Protein AF-A0A7X8CM92-F1 (afdb_monomer)

Secondary structure (DSSP, 8-state):
-HHHHHHHHHHHHHHHTT-S-S-----TT-HHHHHHHHHTSPTT-EEE--SSTHHHHHHHT--HHHHHHHHTT-TTSTTTTSSGGG---BGGGTB----SSTTTHHHHHHHHHHHHHHHT----EEEEEEGGGGGSHHHHHHHHHHHHTT-SEEEEEEE-SEETT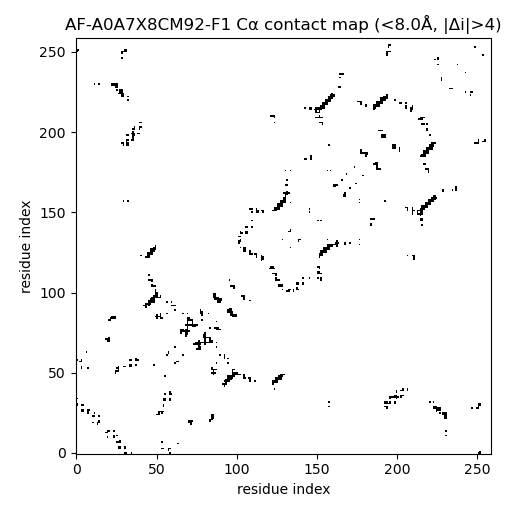EEHHHH-S-S-GGGGGGGGTS-EEEEETT-HHHHHHHHHHHHHHHHTTS--EEEEEE----S-SSTT---TTS-HHHHHHHHTT-HHHHHHHH-

Solvent-accessible surface area (backbone atoms only — not comparable to full-atom values): 12833 Å² total; per-residue (Å²): 75,70,73,43,49,54,52,42,55,49,52,52,52,38,40,76,69,67,65,39,68,88,67,51,37,63,42,46,56,37,36,22,38,33,31,14,41,39,70,51,53,60,92,67,26,36,36,20,25,32,36,49,22,59,36,46,41,49,42,63,62,55,57,66,69,33,51,50,28,10,33,58,46,30,66,75,10,68,56,45,18,73,39,30,56,25,32,52,41,40,67,90,60,17,32,73,23,21,25,76,50,82,45,58,26,42,50,54,28,49,50,51,11,47,50,23,62,76,66,66,68,77,40,38,22,35,26,44,40,43,56,52,27,64,75,36,70,56,40,58,56,35,50,38,52,31,35,78,67,28,22,16,30,32,40,36,30,48,31,45,54,50,40,74,71,46,44,43,78,80,79,38,96,62,92,52,77,25,66,58,21,61,84,38,76,34,55,46,40,80,28,50,12,39,36,36,66,47,22,23,57,54,37,33,54,40,49,52,37,8,57,74,57,74,10,34,27,31,38,26,25,49,35,40,61,70,56,44,67,35,81,83,52,85,54,88,75,60,59,70,66,59,50,54,58,55,55,76,46,34,34,63,64,54,50,60,74,71,107

pLDDT: mean 97.1, std 2.04, range [90.25, 98.94]

Sequence (259 aa):
MKKIRIFEEEAVKLFAAHELPGWLHSYIGEEAVATGVCLALNPGDYISSTHRGHGHCIAKGVSLRKMMAELYGKETGYCKGRGGSMHIADFSMGMLGANGIVGGGIPIATGAALGSQMNKDNKVTVCFFGDGASNQGAFHESLNLASVWKLPIVYVCENNLFAETTPQTDHQAIHNIADRAVAYGMPGVIADGMDVISVYNVARKAIDRARSGEGPTLLEAKTYRYRGHWEGDPQPYRSKADIEEWKKKDPIINFERFL

Nearest PDB structures (foldseek):
  1umc-assembly1_C  TM=9.697E-01  e=6.088E-25  Thermus thermophilus
  1x7z-assembly1_A-2  TM=9.578E-01  e=1.782E-20  Homo sapiens
  2bff-assembly1_A-2  TM=9.528E-01  e=3.207E-20  Homo sapiens
  1u5b-assembly1_A-2  TM=9.533E-01  e=5.772E-20  Homo sapiens
  1wci-assembly1_A-2  TM=8.886E-01  e=3.826E-20  Homo sapiens

Foldseek 3Di:
DVVLVVLLVVLLVCVVVVQFDDWFFHPAFQLLQLQLLLVLFDFQAAEEAEQNCSSVCVSLPHDSVLLVCLRNLDCSHQVHVPQHSQWHADVNSNHHTGDHDQLPRLVVQLVVLVVCVVVVVLHAYEYEHELVSCPDPSVVVSLLVQLVQLGRYEYEYAYQQDDQLRGSVRVDPDPDSLVCNVVNVAGREEFQSLASVRSNVVSNVQNVCSSVSVTYYYYYHHIHDLAHRINPDPRPRDDPVVSVVSVVSHSVVVVVVVD

Radius of gyration: 17.16 Å; Cα contacts (8 Å, |Δi|>4): 574; chains: 1; bounding box: 42×42×48 Å

Mean predicted aligned error: 2.58 Å

Structure (mmCIF, N/CA/C/O backbone):
data_AF-A0A7X8CM92-F1
#
_entry.id   AF-A0A7X8CM92-F1
#
loop_
_atom_site.group_PDB
_atom_site.id
_atom_site.type_symbol
_atom_site.label_atom_id
_atom_site.label_alt_id
_atom_site.label_comp_id
_atom_site.label_asym_id
_atom_site.label_entity_id
_atom_site.label_seq_id
_atom_site.pdbx_PDB_ins_code
_atom_site.Cartn_x
_atom_site.Cartn_y
_atom_site.Cartn_z
_atom_site.occupancy
_atom_site.B_iso_or_equiv
_atom_site.auth_seq_id
_atom_site.auth_comp_id
_atom_site.auth_asym_id
_atom_site.auth_atom_id
_atom_site.pdbx_PDB_model_num
ATOM 1 N N . MET A 1 1 ? -2.880 -12.294 -5.255 1.00 97.81 1 MET A N 1
ATOM 2 C CA . MET A 1 1 ? -1.536 -12.371 -5.872 1.00 97.81 1 MET A CA 1
ATOM 3 C C . MET A 1 1 ? -1.544 -12.717 -7.366 1.00 97.81 1 MET A C 1
ATOM 5 O O . MET A 1 1 ? -1.404 -11.785 -8.137 1.00 97.81 1 MET A O 1
ATOM 9 N N . LYS A 1 2 ? -1.785 -13.956 -7.840 1.00 97.88 2 LYS A N 1
ATOM 10 C CA . LYS A 1 2 ? -1.708 -14.283 -9.296 1.00 97.88 2 LYS A CA 1
ATOM 11 C C . LYS A 1 2 ? -2.503 -13.364 -10.233 1.00 97.88 2 LYS A C 1
ATOM 13 O O . LYS A 1 2 ? -1.988 -12.949 -11.260 1.00 97.88 2 LYS A O 1
ATOM 18 N N . LYS A 1 3 ? -3.746 -13.019 -9.869 1.00 98.19 3 LYS A N 1
ATOM 19 C CA . LYS A 1 3 ? -4.566 -12.068 -10.644 1.00 98.19 3 LYS A CA 1
ATOM 20 C C . LYS A 1 3 ? -3.881 -10.705 -10.814 1.00 98.19 3 LYS A C 1
ATOM 22 O O . LYS A 1 3 ? -4.027 -10.104 -11.866 1.00 98.19 3 LYS A O 1
ATOM 27 N N . ILE A 1 4 ? -3.147 -10.251 -9.793 1.00 98.62 4 ILE A N 1
ATOM 28 C CA . ILE A 1 4 ? -2.367 -9.008 -9.829 1.00 98.62 4 ILE A CA 1
ATOM 29 C C . ILE A 1 4 ? -1.217 -9.168 -10.820 1.00 98.62 4 ILE A C 1
ATOM 31 O O . ILE A 1 4 ? -1.167 -8.424 -11.789 1.00 98.62 4 ILE A O 1
ATOM 35 N N . ARG A 1 5 ? -0.371 -10.193 -10.642 1.00 98.56 5 ARG A N 1
ATOM 36 C CA . ARG A 1 5 ? 0.773 -10.475 -11.527 1.00 98.56 5 ARG A CA 1
ATOM 37 C C . ARG A 1 5 ? 0.368 -10.553 -12.999 1.00 98.56 5 ARG A C 1
ATOM 39 O O . ARG A 1 5 ? 0.956 -9.868 -13.818 1.00 98.56 5 ARG A O 1
ATOM 46 N N . ILE A 1 6 ? -0.669 -11.330 -13.317 1.00 98.44 6 ILE A N 1
ATOM 47 C CA . ILE A 1 6 ? -1.141 -11.507 -14.698 1.00 98.44 6 ILE A CA 1
ATOM 48 C C . ILE A 1 6 ? -1.667 -10.189 -15.279 1.00 98.44 6 ILE A C 1
ATOM 50 O O . ILE A 1 6 ? -1.382 -9.874 -16.430 1.00 98.44 6 ILE A O 1
ATOM 54 N N . PHE A 1 7 ? -2.430 -9.413 -14.501 1.00 98.56 7 PHE A N 1
ATOM 55 C CA . PHE A 1 7 ? -2.915 -8.108 -14.956 1.00 98.56 7 PHE A CA 1
ATOM 56 C C . PHE A 1 7 ? -1.754 -7.152 -15.244 1.00 98.56 7 PHE A C 1
ATOM 58 O O . PHE A 1 7 ? -1.752 -6.484 -16.273 1.00 98.56 7 PHE A O 1
ATOM 65 N N . GLU A 1 8 ? -0.772 -7.104 -14.346 1.00 98.25 8 GLU A N 1
ATOM 66 C CA . GLU A 1 8 ? 0.413 -6.264 -14.487 1.00 98.25 8 GLU A CA 1
ATOM 67 C C . GLU A 1 8 ? 1.260 -6.666 -15.693 1.00 98.25 8 GLU A C 1
ATOM 69 O O . GLU A 1 8 ? 1.613 -5.816 -16.502 1.00 98.25 8 GLU A O 1
ATOM 74 N N . GLU A 1 9 ? 1.543 -7.958 -15.861 1.00 98.44 9 GLU A N 1
ATOM 75 C CA . GLU A 1 9 ? 2.285 -8.473 -17.015 1.00 98.44 9 GLU A CA 1
ATOM 76 C C . GLU A 1 9 ? 1.592 -8.129 -18.336 1.00 98.44 9 GLU A C 1
ATOM 78 O O . GLU A 1 9 ? 2.261 -7.782 -19.309 1.00 98.44 9 GLU A O 1
ATOM 83 N N . GLU A 1 10 ? 0.261 -8.188 -18.375 1.00 98.31 10 GLU A N 1
ATOM 84 C CA . GLU A 1 10 ? -0.503 -7.797 -19.556 1.00 98.31 10 GLU A CA 1
ATOM 85 C C . GLU A 1 10 ? -0.471 -6.282 -19.785 1.00 98.31 10 GLU A C 1
ATOM 87 O O . GLU A 1 10 ? -0.198 -5.838 -20.898 1.00 98.31 10 GLU A O 1
ATOM 92 N N . ALA A 1 11 ? -0.657 -5.472 -18.739 1.00 97.88 11 ALA A N 1
ATOM 93 C CA . ALA A 1 11 ? -0.542 -4.018 -18.841 1.00 97.88 11 ALA A CA 1
ATOM 94 C C . ALA A 1 11 ? 0.850 -3.597 -19.345 1.00 97.88 11 ALA A C 1
ATOM 96 O O . ALA A 1 11 ? 0.955 -2.740 -20.218 1.00 97.88 11 ALA A O 1
ATOM 97 N N . VAL A 1 12 ? 1.913 -4.245 -18.859 1.00 98.00 12 VAL A N 1
ATOM 98 C CA . VAL A 1 12 ? 3.294 -4.014 -19.306 1.00 98.00 12 VAL A CA 1
ATOM 99 C C . VAL A 1 12 ? 3.467 -4.341 -20.790 1.00 98.00 12 VAL A C 1
ATOM 101 O O . VAL A 1 12 ? 4.078 -3.555 -21.515 1.00 98.00 12 VAL A O 1
ATOM 104 N N . LYS A 1 13 ? 2.921 -5.468 -21.268 1.00 98.19 13 LYS A N 1
ATOM 105 C CA . LYS A 1 13 ? 2.972 -5.829 -22.696 1.00 98.19 13 LYS A CA 1
ATOM 106 C C . LYS A 1 13 ? 2.256 -4.800 -23.567 1.00 98.19 13 LYS A C 1
ATOM 108 O O . LYS A 1 13 ? 2.822 -4.349 -24.558 1.00 98.19 13 LYS A O 1
ATOM 113 N N . LEU A 1 14 ? 1.042 -4.411 -23.182 1.00 98.00 14 LEU A N 1
ATOM 114 C CA . LEU A 1 14 ? 0.234 -3.439 -23.922 1.00 98.00 14 LEU A CA 1
ATOM 115 C C . LEU A 1 14 ? 0.879 -2.047 -23.924 1.00 98.00 14 LEU A C 1
ATOM 117 O O . LEU A 1 14 ? 0.874 -1.356 -24.941 1.00 98.00 14 LEU A O 1
ATOM 121 N N . PHE A 1 15 ? 1.498 -1.649 -22.812 1.00 97.31 15 PHE A N 1
ATOM 122 C CA . PHE A 1 15 ? 2.270 -0.411 -22.732 1.00 97.31 15 PHE A CA 1
ATOM 123 C C . PHE A 1 15 ? 3.483 -0.431 -23.670 1.00 97.31 15 PHE A C 1
ATOM 125 O O . PHE A 1 15 ? 3.695 0.518 -24.421 1.00 97.31 15 PHE A O 1
ATOM 132 N N . ALA A 1 16 ? 4.238 -1.534 -23.693 1.00 96.56 16 ALA A N 1
ATOM 133 C CA . ALA A 1 16 ? 5.367 -1.710 -24.609 1.00 96.56 16 ALA A CA 1
ATOM 134 C C . ALA A 1 16 ? 4.941 -1.730 -26.090 1.00 96.56 16 ALA A C 1
ATOM 136 O O . ALA A 1 16 ? 5.718 -1.337 -26.955 1.00 96.56 16 ALA A O 1
ATOM 137 N N . ALA A 1 17 ? 3.706 -2.149 -26.379 1.00 97.38 17 ALA A N 1
ATOM 138 C CA . ALA A 1 17 ? 3.093 -2.079 -27.704 1.00 97.38 17 ALA A CA 1
ATOM 139 C C . ALA A 1 17 ? 2.506 -0.692 -28.046 1.00 97.38 17 ALA A C 1
ATOM 141 O O . ALA A 1 17 ? 1.912 -0.529 -29.110 1.00 97.38 17 ALA A O 1
ATOM 142 N N . HIS A 1 18 ? 2.666 0.306 -27.167 1.00 95.75 18 HIS A N 1
ATOM 143 C CA . HIS A 1 18 ? 2.097 1.653 -27.292 1.00 95.75 18 HIS A CA 1
ATOM 144 C C . HIS A 1 18 ? 0.561 1.695 -27.358 1.00 95.75 18 HIS A C 1
ATOM 146 O O . HIS A 1 18 ? -0.021 2.649 -27.874 1.00 95.75 18 HIS A O 1
ATOM 152 N N . GLU A 1 19 ? -0.111 0.681 -26.810 1.00 96.81 19 GLU A N 1
ATOM 153 C CA . GLU A 1 19 ? -1.574 0.632 -26.754 1.00 96.81 19 GLU A CA 1
ATOM 154 C C . GLU A 1 19 ? -2.158 1.371 -25.544 1.00 96.81 19 GLU A C 1
ATOM 156 O O . GLU A 1 19 ? -3.308 1.815 -25.583 1.00 96.81 19 GLU A O 1
ATOM 161 N N . LEU A 1 20 ? -1.378 1.505 -24.466 1.00 96.06 20 LEU A N 1
ATOM 162 C CA . LEU A 1 20 ? -1.788 2.214 -23.256 1.00 96.06 20 LEU A CA 1
ATOM 163 C C . LEU A 1 20 ? -1.202 3.636 -23.232 1.00 96.06 20 LEU A C 1
ATOM 165 O O . LEU A 1 20 ? 0.020 3.781 -23.292 1.00 96.06 20 LEU A O 1
ATOM 169 N N . PRO A 1 21 ? -2.030 4.691 -23.116 1.00 92.88 21 PRO A N 1
ATOM 170 C CA . PRO A 1 21 ? -1.551 6.061 -22.973 1.00 92.88 21 PRO A CA 1
ATOM 171 C C . PRO A 1 21 ? -0.989 6.349 -21.570 1.00 92.88 21 PRO A C 1
ATOM 173 O O . PRO A 1 21 ? -1.362 5.726 -20.576 1.00 92.88 21 PRO A O 1
ATOM 176 N N . GLY A 1 22 ? -0.159 7.391 -21.471 1.00 90.25 22 GLY A N 1
ATOM 177 C CA . GLY A 1 22 ? 0.320 7.929 -20.196 1.00 90.25 22 GLY A CA 1
ATOM 178 C C . GLY A 1 22 ? 1.514 7.170 -19.618 1.00 90.25 22 GLY A C 1
ATOM 179 O O . GLY A 1 22 ? 2.404 6.764 -20.355 1.00 90.25 22 GLY A O 1
ATOM 180 N N . TRP A 1 23 ? 1.547 7.029 -18.291 1.00 90.75 23 TRP A N 1
ATOM 181 C CA . TRP A 1 23 ? 2.617 6.349 -17.558 1.00 90.75 23 TRP A CA 1
ATOM 182 C C . TRP A 1 23 ? 2.078 5.116 -16.844 1.00 90.75 23 TRP A C 1
ATOM 184 O O . TRP A 1 23 ? 1.004 5.171 -16.241 1.00 90.75 23 TRP A O 1
ATOM 194 N N . LEU A 1 24 ? 2.856 4.036 -16.860 1.00 95.88 24 LEU A N 1
ATOM 195 C CA . LEU A 1 24 ? 2.536 2.783 -16.187 1.00 95.88 24 LEU A CA 1
ATOM 196 C C . LEU A 1 24 ? 3.531 2.522 -15.052 1.00 95.88 24 LEU A C 1
ATOM 198 O O . LEU A 1 24 ? 4.743 2.524 -15.265 1.00 95.88 24 LEU A O 1
ATOM 202 N N . HIS A 1 25 ? 3.009 2.274 -13.851 1.00 97.12 25 HIS A N 1
ATOM 203 C CA . HIS A 1 25 ? 3.796 1.952 -12.659 1.00 97.12 25 HIS A CA 1
ATOM 204 C C . HIS A 1 25 ? 3.403 0.561 -12.170 1.00 97.12 25 HIS A C 1
ATOM 206 O O . HIS A 1 25 ? 2.378 0.396 -11.511 1.00 97.12 25 HIS A O 1
ATOM 212 N N . SER A 1 26 ? 4.207 -0.442 -12.517 1.00 96.56 26 SER A N 1
ATOM 213 C CA . SER A 1 26 ? 3.855 -1.835 -12.257 1.00 96.56 26 SER A CA 1
ATOM 214 C C . SER A 1 26 ? 4.006 -2.240 -10.790 1.00 96.56 26 SER A C 1
ATOM 216 O O . SER A 1 26 ? 5.038 -1.963 -10.185 1.00 96.56 26 SER A O 1
ATOM 218 N N . TYR A 1 27 ? 3.026 -2.950 -10.233 1.00 98.06 27 TYR A N 1
ATOM 219 C CA . TYR A 1 27 ? 3.052 -3.497 -8.867 1.00 98.06 27 TYR A CA 1
ATOM 220 C C . TYR A 1 27 ? 3.732 -4.883 -8.750 1.00 98.06 27 TYR A C 1
ATOM 222 O O . TYR A 1 27 ? 3.560 -5.601 -7.765 1.00 98.06 27 TYR A O 1
ATOM 230 N N . ILE A 1 28 ? 4.491 -5.305 -9.771 1.00 98.56 28 ILE A N 1
ATOM 231 C CA . ILE A 1 28 ? 5.153 -6.620 -9.784 1.00 98.56 28 ILE A CA 1
ATOM 232 C C . ILE A 1 28 ? 6.231 -6.715 -8.693 1.00 98.56 28 ILE A C 1
ATOM 234 O O . ILE A 1 28 ? 7.202 -5.950 -8.695 1.00 98.56 28 ILE A O 1
ATOM 238 N N . GLY A 1 29 ? 6.091 -7.731 -7.836 1.00 98.19 29 GLY A N 1
ATOM 239 C CA . GLY A 1 29 ? 6.972 -8.024 -6.699 1.00 98.19 29 GLY A CA 1
ATOM 240 C C . GLY A 1 29 ? 6.364 -7.666 -5.339 1.00 98.19 29 GLY A C 1
ATOM 241 O O . GLY A 1 29 ? 6.823 -8.168 -4.318 1.00 98.19 29 GLY A O 1
ATOM 242 N N . GLU A 1 30 ? 5.294 -6.867 -5.324 1.00 98.62 30 GLU A N 1
ATOM 243 C CA . GLU A 1 30 ? 4.675 -6.326 -4.105 1.00 98.62 30 GLU A CA 1
ATOM 244 C C . GLU A 1 30 ? 3.325 -7.020 -3.788 1.00 98.62 30 GLU A C 1
ATOM 246 O O . GLU A 1 30 ? 2.602 -6.656 -2.862 1.00 98.62 30 GLU A O 1
ATOM 251 N N . GLU A 1 31 ? 2.955 -8.078 -4.528 1.00 98.81 31 GLU A N 1
ATOM 252 C CA . GLU A 1 31 ? 1.591 -8.631 -4.537 1.00 98.81 31 GLU A CA 1
ATOM 253 C C . GLU A 1 31 ? 1.101 -9.177 -3.191 1.00 98.81 31 GLU A C 1
ATOM 255 O O . GLU A 1 31 ? -0.114 -9.178 -2.936 1.00 98.81 31 GLU A O 1
ATOM 260 N N . ALA A 1 32 ? 2.017 -9.689 -2.365 1.00 98.81 32 ALA A N 1
ATOM 261 C CA . ALA A 1 32 ? 1.702 -10.199 -1.033 1.00 98.81 32 ALA A CA 1
ATOM 262 C C . ALA A 1 32 ? 1.195 -9.091 -0.109 1.00 98.81 32 ALA A C 1
ATOM 264 O O . ALA A 1 32 ? 0.277 -9.354 0.669 1.00 98.81 32 ALA A O 1
ATOM 265 N N . VAL A 1 33 ? 1.709 -7.863 -0.245 1.00 98.88 33 VAL A N 1
ATOM 266 C CA . VAL A 1 33 ? 1.336 -6.728 0.605 1.00 98.88 33 VAL A CA 1
ATOM 267 C C . VAL A 1 33 ? -0.127 -6.352 0.380 1.00 98.88 33 VAL A C 1
ATOM 269 O O . VAL A 1 33 ? -0.952 -6.526 1.281 1.00 98.88 33 VAL A O 1
ATOM 272 N N . ALA A 1 34 ? -0.492 -5.957 -0.847 1.00 98.56 34 ALA A N 1
ATOM 273 C CA . ALA A 1 34 ? -1.884 -5.658 -1.191 1.00 98.56 34 ALA A CA 1
ATOM 274 C C . ALA A 1 34 ? -2.832 -6.817 -0.852 1.00 98.56 34 ALA A C 1
ATOM 276 O O . ALA A 1 34 ? -3.903 -6.594 -0.284 1.00 98.56 34 ALA A O 1
ATOM 277 N N . THR A 1 35 ? -2.448 -8.058 -1.189 1.00 98.75 35 THR A N 1
ATOM 278 C CA . THR A 1 35 ? -3.307 -9.233 -0.971 1.00 98.75 35 THR A CA 1
ATOM 279 C C . THR A 1 35 ? -3.530 -9.492 0.519 1.00 98.75 35 THR A C 1
ATOM 281 O O . THR A 1 35 ? -4.678 -9.607 0.941 1.00 98.75 35 THR A O 1
ATOM 284 N N . GLY A 1 36 ? -2.461 -9.579 1.315 1.00 98.75 36 GLY A N 1
ATOM 285 C CA . GLY A 1 36 ? -2.546 -9.900 2.739 1.00 98.75 36 GLY A CA 1
ATOM 286 C C . GLY A 1 36 ? -3.312 -8.836 3.523 1.00 98.75 36 GLY A C 1
ATOM 287 O O . GLY A 1 36 ? -4.184 -9.174 4.322 1.00 98.75 36 GLY A O 1
ATOM 288 N N . VAL A 1 37 ? -3.065 -7.555 3.229 1.00 98.88 37 VAL A N 1
ATOM 289 C CA . VAL A 1 37 ? -3.774 -6.444 3.876 1.00 98.88 37 VAL A CA 1
ATOM 290 C C . VAL A 1 37 ? -5.250 -6.415 3.480 1.00 98.88 37 VAL A C 1
ATOM 292 O O . VAL A 1 37 ? -6.114 -6.351 4.352 1.00 98.88 37 VAL A O 1
ATOM 295 N N . CYS A 1 38 ? -5.578 -6.502 2.186 1.00 98.56 38 CYS A N 1
ATOM 296 C CA . CYS A 1 38 ? -6.975 -6.401 1.751 1.00 98.56 38 CYS A CA 1
ATOM 297 C C . CYS A 1 38 ? -7.823 -7.611 2.169 1.00 98.56 38 CYS A C 1
ATOM 299 O O . CYS A 1 38 ? -9.014 -7.443 2.419 1.00 98.56 38 CYS A O 1
ATOM 301 N N . LEU A 1 39 ? -7.234 -8.807 2.304 1.00 98.25 39 LEU A N 1
ATOM 302 C CA . LEU A 1 39 ? -7.923 -9.982 2.859 1.00 98.25 39 LEU A CA 1
ATOM 303 C C . LEU A 1 39 ? -8.295 -9.817 4.340 1.00 98.25 39 LEU A C 1
ATOM 305 O O . LEU A 1 39 ? -9.195 -10.503 4.830 1.00 98.25 39 LEU A O 1
ATOM 309 N N . ALA A 1 40 ? -7.606 -8.931 5.060 1.00 98.44 40 ALA A N 1
ATOM 310 C CA . ALA A 1 40 ? -7.906 -8.627 6.451 1.00 98.44 40 ALA A CA 1
ATOM 311 C C . ALA A 1 40 ? -9.057 -7.615 6.630 1.00 98.44 40 ALA A C 1
ATOM 313 O O . ALA A 1 40 ? -9.556 -7.457 7.745 1.00 98.44 40 ALA A O 1
ATOM 314 N N . LEU A 1 41 ? -9.501 -6.961 5.552 1.00 98.44 41 LEU A N 1
ATOM 315 C CA . LEU A 1 41 ? -10.560 -5.954 5.580 1.00 98.44 41 LEU A CA 1
ATOM 316 C C . LEU A 1 41 ? -11.962 -6.564 5.523 1.00 98.44 41 LEU A C 1
ATOM 318 O O . LEU A 1 41 ? -12.202 -7.589 4.884 1.00 98.44 41 LEU A O 1
ATOM 322 N N . ASN A 1 42 ? -12.912 -5.855 6.123 1.00 97.38 42 ASN A N 1
ATOM 323 C CA . ASN A 1 42 ? -14.332 -6.095 5.931 1.00 97.38 42 ASN A CA 1
ATOM 324 C C . ASN A 1 42 ? -14.827 -5.420 4.636 1.00 97.38 42 ASN A C 1
ATOM 326 O O . ASN A 1 42 ? -14.246 -4.430 4.164 1.00 97.38 42 ASN A O 1
ATOM 330 N N . PRO A 1 43 ? -15.944 -5.902 4.061 1.00 94.75 43 PRO A N 1
ATOM 331 C CA . PRO A 1 43 ? -16.666 -5.153 3.042 1.00 94.75 43 PRO A CA 1
ATOM 332 C C . PRO A 1 43 ? -17.008 -3.743 3.542 1.00 94.75 43 PRO A C 1
ATOM 334 O O . PRO A 1 43 ? -17.489 -3.572 4.659 1.00 94.75 43 PRO A O 1
ATOM 337 N N . GLY A 1 44 ? -16.753 -2.729 2.716 1.00 94.25 44 GLY A N 1
ATOM 338 C CA . GLY A 1 44 ? -17.021 -1.328 3.047 1.00 94.25 44 GLY A CA 1
ATOM 339 C C . GLY A 1 44 ? -15.898 -0.588 3.781 1.00 94.25 44 GLY A C 1
ATOM 340 O O . GLY A 1 44 ? -15.949 0.638 3.799 1.00 94.25 44 GLY A O 1
ATOM 341 N N . ASP A 1 45 ? -14.880 -1.274 4.318 1.00 98.50 45 ASP A N 1
ATOM 342 C CA . ASP A 1 45 ? -13.668 -0.600 4.808 1.00 98.50 45 ASP A CA 1
ATOM 343 C C . ASP A 1 45 ? -12.972 0.156 3.670 1.00 98.50 45 ASP A C 1
ATOM 345 O O . ASP A 1 45 ? -12.996 -0.287 2.513 1.00 98.50 45 ASP A O 1
ATOM 349 N N . TYR A 1 46 ? -12.304 1.255 4.005 1.00 98.69 46 TYR A N 1
ATOM 350 C CA . TYR A 1 46 ? -11.662 2.120 3.025 1.00 98.69 46 TYR A CA 1
ATOM 351 C C . TYR A 1 46 ? -10.205 1.749 2.776 1.00 98.69 46 TYR A C 1
ATOM 353 O O . TYR A 1 46 ? -9.492 1.322 3.684 1.00 98.69 46 TYR A O 1
ATOM 361 N N . ILE A 1 47 ? -9.746 1.987 1.550 1.00 98.62 47 ILE A N 1
ATOM 362 C CA . ILE A 1 47 ? -8.331 2.037 1.203 1.00 98.62 47 ILE A CA 1
ATOM 363 C C . ILE A 1 47 ? -8.015 3.330 0.441 1.00 98.62 47 ILE A C 1
ATOM 365 O O . ILE A 1 47 ? -8.792 3.755 -0.418 1.00 98.62 47 ILE A O 1
ATOM 369 N N . SER A 1 48 ? -6.863 3.936 0.718 1.00 98.25 48 SER A N 1
ATOM 370 C CA . SER A 1 48 ? -6.209 4.886 -0.189 1.00 98.25 48 SER A CA 1
ATOM 371 C C . SER A 1 48 ? -4.962 4.241 -0.779 1.00 98.25 48 SER A C 1
ATOM 373 O O . SER A 1 48 ? -4.282 3.460 -0.112 1.00 98.25 48 SER A O 1
ATOM 375 N N . SER A 1 49 ? -4.653 4.577 -2.028 1.00 97.31 49 SER A N 1
ATOM 376 C CA . SER A 1 49 ? -3.566 3.951 -2.775 1.00 97.31 49 SER A CA 1
ATOM 377 C C . SER A 1 49 ? -2.563 4.979 -3.299 1.00 97.31 49 SER A C 1
ATOM 379 O O . SER A 1 49 ? -2.801 6.185 -3.300 1.00 97.31 49 SER A O 1
ATOM 381 N N . THR A 1 50 ? -1.436 4.475 -3.789 1.00 96.56 50 THR A N 1
ATOM 382 C CA . THR A 1 50 ? -0.376 5.223 -4.470 1.00 96.56 50 THR A CA 1
ATOM 383 C C . THR A 1 50 ? -0.574 5.218 -5.990 1.00 96.56 50 THR A C 1
ATOM 385 O O . THR A 1 50 ? -1.527 4.617 -6.493 1.00 96.56 50 THR A O 1
ATOM 388 N N . HIS A 1 51 ? 0.363 5.828 -6.722 1.00 94.62 51 HIS A N 1
ATOM 389 C CA . HIS A 1 51 ? 0.482 5.745 -8.181 1.00 94.62 51 HIS A CA 1
ATOM 390 C C . HIS A 1 51 ? 0.665 4.307 -8.697 1.00 94.62 51 HIS A C 1
ATOM 392 O O . HIS A 1 51 ? 0.357 4.032 -9.852 1.00 94.62 51 HIS A O 1
ATOM 398 N N . ARG A 1 52 ? 1.119 3.378 -7.844 1.00 95.19 52 ARG A N 1
ATOM 399 C CA . ARG A 1 52 ? 1.279 1.945 -8.138 1.00 95.19 52 ARG A CA 1
ATOM 400 C C . ARG A 1 52 ? 0.038 1.152 -7.716 1.00 95.19 52 ARG A C 1
ATOM 402 O O . ARG A 1 52 ? 0.111 0.115 -7.069 1.00 95.19 52 ARG A O 1
ATOM 409 N N . GLY A 1 53 ? -1.138 1.703 -8.005 1.00 94.88 53 GLY A N 1
ATOM 410 C CA . GLY A 1 53 ? -2.365 1.324 -7.308 1.00 94.88 53 GLY A CA 1
ATOM 411 C C . GLY A 1 53 ? -3.104 0.094 -7.820 1.00 94.88 53 GLY A C 1
ATOM 412 O O . GLY A 1 53 ? -4.081 -0.317 -7.191 1.00 94.88 53 GLY A O 1
ATOM 413 N N . HIS A 1 54 ? -2.683 -0.506 -8.934 1.00 97.56 54 HIS A N 1
ATOM 414 C CA . HIS A 1 54 ? -3.396 -1.640 -9.526 1.00 97.56 54 HIS A CA 1
ATOM 415 C C . HIS A 1 54 ? -3.472 -2.836 -8.570 1.00 97.56 54 HIS A C 1
ATOM 417 O O . HIS A 1 54 ? -4.537 -3.433 -8.424 1.00 97.56 54 HIS A O 1
ATOM 423 N N . GLY A 1 55 ? -2.377 -3.160 -7.872 1.00 97.94 55 GLY A N 1
ATOM 424 C CA . GLY A 1 55 ? -2.349 -4.239 -6.885 1.00 97.94 55 GLY A CA 1
ATOM 425 C C . GLY A 1 55 ? -3.391 -4.055 -5.786 1.00 97.94 55 GLY A C 1
ATOM 426 O O . GLY A 1 55 ? -4.190 -4.962 -5.542 1.00 97.94 55 GLY A O 1
ATOM 427 N N . HIS A 1 56 ? -3.451 -2.857 -5.196 1.00 98.25 56 HIS A N 1
ATOM 428 C CA . HIS A 1 56 ? -4.449 -2.489 -4.185 1.00 98.25 56 HIS A CA 1
ATOM 429 C C . HIS A 1 56 ? -5.876 -2.584 -4.725 1.00 98.25 56 HIS A C 1
ATOM 431 O O . HIS A 1 56 ? -6.741 -3.194 -4.100 1.00 98.25 56 HIS A O 1
ATOM 437 N N . CYS A 1 57 ? -6.107 -2.041 -5.921 1.00 97.19 57 CYS A N 1
ATOM 438 C CA . CYS A 1 57 ? -7.391 -2.086 -6.611 1.00 97.19 57 CYS A CA 1
ATOM 439 C C . CYS A 1 57 ? -7.883 -3.532 -6.791 1.00 97.19 57 CYS A C 1
ATOM 441 O O . CYS A 1 57 ? -8.999 -3.883 -6.399 1.00 97.19 57 CYS A O 1
ATOM 443 N N . ILE A 1 58 ? -7.038 -4.394 -7.359 1.00 97.81 58 ILE A N 1
ATOM 444 C CA . ILE A 1 58 ? -7.366 -5.801 -7.616 1.00 97.81 58 ILE A CA 1
ATOM 445 C C . ILE A 1 58 ? -7.590 -6.552 -6.305 1.00 97.81 58 ILE A C 1
ATOM 447 O O . ILE A 1 58 ? -8.543 -7.324 -6.202 1.00 97.81 58 ILE A O 1
ATOM 451 N N . ALA A 1 59 ? -6.732 -6.335 -5.305 1.00 97.88 59 ALA A N 1
ATOM 452 C CA . ALA A 1 59 ? -6.854 -6.975 -4.000 1.00 97.88 59 ALA A CA 1
ATOM 453 C C . ALA A 1 59 ? -8.132 -6.544 -3.261 1.00 97.88 59 ALA A C 1
ATOM 455 O O . ALA A 1 59 ? -8.749 -7.367 -2.587 1.00 97.88 59 ALA A O 1
ATOM 456 N N . LYS A 1 60 ? -8.579 -5.296 -3.455 1.00 96.75 60 LYS A N 1
ATOM 457 C CA . LYS A 1 60 ? -9.860 -4.785 -2.946 1.00 96.75 60 LYS A CA 1
ATOM 458 C C . LYS A 1 60 ? -11.078 -5.291 -3.728 1.00 96.75 60 LYS A C 1
ATOM 460 O O . LYS A 1 60 ? -12.210 -5.126 -3.279 1.00 96.75 60 LYS A O 1
ATOM 465 N N . GLY A 1 61 ? -10.860 -5.942 -4.870 1.00 94.81 61 GLY A N 1
ATOM 466 C CA . GLY A 1 61 ? -11.908 -6.583 -5.660 1.00 94.81 61 GLY A CA 1
ATOM 467 C C . GLY A 1 61 ? -12.513 -5.705 -6.752 1.00 94.81 61 GLY A C 1
ATOM 468 O O . GLY A 1 61 ? -13.599 -6.023 -7.238 1.00 94.81 61 GLY A O 1
ATOM 469 N N . VAL A 1 62 ? -11.845 -4.622 -7.169 1.00 92.62 62 VAL A N 1
ATOM 470 C CA . VAL A 1 62 ? -12.327 -3.849 -8.322 1.00 92.62 62 VAL A CA 1
ATOM 471 C C . VAL A 1 62 ? -12.250 -4.687 -9.611 1.00 92.62 62 VAL A C 1
ATOM 473 O O . VAL A 1 62 ? -11.439 -5.605 -9.759 1.00 92.62 62 VAL A O 1
ATOM 476 N N . SER A 1 63 ? -13.114 -4.382 -10.575 1.00 95.50 63 SER A N 1
ATOM 477 C CA . SER A 1 63 ? -13.233 -5.105 -11.840 1.00 95.50 63 SER A CA 1
ATOM 478 C C . SER A 1 63 ? -12.020 -4.882 -12.742 1.00 95.50 63 SER A C 1
ATOM 480 O O . SER A 1 63 ? -11.771 -3.764 -13.193 1.00 95.50 63 SER A O 1
ATOM 482 N N . LEU A 1 64 ? -11.348 -5.975 -13.120 1.00 97.00 64 LEU A N 1
ATOM 483 C CA . LEU A 1 64 ? -10.246 -5.956 -14.090 1.00 97.00 64 LEU A CA 1
ATOM 484 C C . LEU A 1 64 ? -10.658 -5.344 -15.433 1.00 97.00 64 LEU A C 1
ATOM 486 O O . LEU A 1 64 ? -9.882 -4.619 -16.043 1.00 97.00 64 LEU A O 1
ATOM 490 N N . ARG A 1 65 ? -11.895 -5.597 -15.886 1.00 97.38 65 ARG A N 1
ATOM 491 C CA . ARG A 1 65 ? -12.404 -5.068 -17.160 1.00 97.38 65 ARG A CA 1
ATOM 492 C C . ARG A 1 65 ? -12.530 -3.548 -17.127 1.00 97.38 65 ARG A C 1
ATOM 494 O O . ARG A 1 65 ? -12.090 -2.891 -18.063 1.00 97.38 65 ARG A O 1
ATOM 501 N N . LYS A 1 66 ? -13.135 -2.999 -16.068 1.00 97.19 66 LYS A N 1
ATOM 502 C CA . LYS A 1 66 ? -13.262 -1.542 -15.902 1.00 97.19 66 LYS A CA 1
ATOM 503 C C . LYS A 1 66 ? -11.901 -0.892 -15.686 1.00 97.19 66 LYS A C 1
ATOM 505 O O . LYS A 1 66 ? -11.647 0.171 -16.232 1.00 97.19 66 LYS A O 1
ATOM 510 N N . MET A 1 67 ? -11.017 -1.547 -14.938 1.00 96.94 67 MET A N 1
ATOM 511 C CA . MET A 1 67 ? -9.660 -1.059 -14.729 1.00 96.94 67 MET A CA 1
ATOM 512 C C . MET A 1 67 ? -8.871 -1.023 -16.042 1.00 96.94 67 MET A C 1
ATOM 514 O O . MET A 1 67 ? -8.312 0.010 -16.377 1.00 96.94 67 MET A O 1
ATOM 518 N N . MET A 1 68 ? -8.913 -2.084 -16.852 1.00 97.62 68 MET A N 1
ATOM 519 C CA . MET A 1 68 ? -8.282 -2.071 -18.174 1.00 97.62 68 MET A CA 1
ATOM 520 C C . MET A 1 68 ? -8.913 -1.012 -19.092 1.00 97.62 68 MET A C 1
ATOM 522 O O . MET A 1 68 ? -8.202 -0.295 -19.784 1.00 97.62 68 MET A O 1
ATOM 526 N N . ALA A 1 69 ? -10.241 -0.844 -19.068 1.00 97.75 69 ALA A N 1
ATOM 527 C CA . ALA A 1 69 ? -10.904 0.237 -19.800 1.00 97.75 69 ALA A C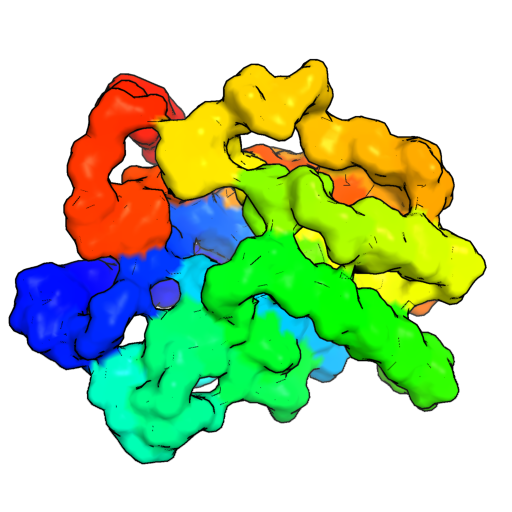A 1
ATOM 528 C C . ALA A 1 69 ? -10.410 1.631 -19.366 1.00 97.75 69 ALA A C 1
ATOM 530 O O . ALA A 1 69 ? -10.205 2.484 -20.225 1.00 97.75 69 ALA A O 1
ATOM 531 N N . GLU A 1 70 ? -10.169 1.841 -18.069 1.00 97.19 70 GLU A N 1
ATOM 532 C CA . GLU A 1 70 ? -9.589 3.079 -17.537 1.00 97.19 70 GLU A CA 1
ATOM 533 C C . GLU A 1 70 ? -8.165 3.311 -18.059 1.00 97.19 70 GLU A C 1
ATOM 535 O O . GLU A 1 70 ? -7.864 4.413 -18.510 1.00 97.19 70 GLU A O 1
ATOM 540 N N . LEU A 1 71 ? -7.319 2.274 -18.069 1.00 96.75 71 LEU A N 1
ATOM 541 C CA . LEU A 1 71 ? -5.958 2.343 -18.618 1.00 96.75 71 LEU A CA 1
ATOM 542 C C . LEU A 1 71 ? -5.963 2.703 -20.112 1.00 96.75 71 LEU A C 1
ATOM 544 O O . LEU A 1 71 ? -5.143 3.504 -20.537 1.00 96.75 71 LEU A O 1
ATOM 548 N N . TYR A 1 72 ? -6.918 2.183 -20.890 1.00 97.31 72 TYR A N 1
ATOM 549 C CA . TYR A 1 72 ? -7.113 2.537 -22.305 1.00 97.31 72 TYR A CA 1
ATOM 550 C C . TYR A 1 72 ? -7.773 3.912 -22.533 1.00 97.31 72 TYR A C 1
ATOM 552 O O . TYR A 1 72 ? -8.059 4.264 -23.678 1.00 97.31 72 TYR A O 1
ATOM 560 N N . GLY A 1 73 ? -8.093 4.671 -21.481 1.00 96.38 73 GLY A N 1
ATOM 561 C CA . GLY A 1 73 ? -8.778 5.960 -21.615 1.00 96.38 73 GLY A CA 1
ATOM 562 C C . GLY A 1 73 ? -10.228 5.851 -22.111 1.00 96.38 73 GLY A C 1
ATOM 563 O O . GLY A 1 73 ? -10.759 6.791 -22.700 1.00 96.38 73 GLY A O 1
ATOM 564 N N . LYS A 1 74 ? -10.889 4.705 -21.907 1.00 97.31 74 LYS A N 1
ATOM 565 C CA . LYS A 1 74 ? -12.269 4.472 -22.359 1.00 97.31 74 LYS A CA 1
ATOM 566 C C . LYS A 1 74 ? -13.282 5.009 -21.349 1.00 97.31 74 LYS A C 1
ATOM 568 O O . LYS A 1 74 ? -13.116 4.862 -20.142 1.00 97.31 74 LYS A O 1
ATOM 573 N N . GLU A 1 75 ? -14.412 5.509 -21.850 1.00 97.50 75 GLU A N 1
ATOM 574 C CA . GLU A 1 75 ? -15.526 6.009 -21.024 1.00 97.50 75 GLU A CA 1
ATOM 575 C C . GLU A 1 75 ? -16.096 4.949 -20.062 1.00 97.50 75 GLU A C 1
ATOM 577 O O . GLU A 1 75 ? -16.622 5.278 -19.003 1.00 97.50 75 GLU A O 1
ATOM 582 N N . THR A 1 76 ? -15.953 3.665 -20.395 1.00 97.69 76 THR A N 1
ATOM 583 C CA . THR A 1 76 ? -16.380 2.541 -19.547 1.00 97.69 76 THR A CA 1
ATOM 584 C C . THR A 1 76 ? -15.432 2.244 -18.377 1.00 97.69 76 THR A C 1
ATOM 586 O O . THR A 1 76 ? -15.704 1.329 -17.592 1.00 97.69 76 THR A O 1
ATOM 589 N N . GLY A 1 77 ? -14.334 2.996 -18.257 1.00 96.94 77 GLY A N 1
ATOM 590 C CA . GLY A 1 77 ? -13.441 2.987 -17.106 1.00 96.94 77 GLY A CA 1
ATOM 591 C C . GLY A 1 77 ? -14.068 3.598 -15.850 1.00 96.94 77 GLY A C 1
ATOM 592 O O . GLY A 1 77 ? -15.108 4.256 -15.895 1.00 96.94 77 GLY A O 1
ATOM 593 N N . TYR A 1 78 ? -13.432 3.366 -14.704 1.00 94.31 78 TYR A N 1
ATOM 594 C CA . TYR A 1 78 ? -13.897 3.836 -13.394 1.00 94.31 78 TYR A CA 1
ATOM 595 C C . TYR A 1 78 ? -14.067 5.355 -13.301 1.00 94.31 78 TYR A C 1
ATOM 597 O O . TYR A 1 78 ? -15.046 5.842 -12.736 1.00 94.31 78 TYR A O 1
ATOM 605 N N . CYS A 1 79 ? -13.147 6.091 -13.915 1.00 94.06 79 CYS A N 1
ATOM 606 C CA . CYS A 1 79 ? -13.094 7.546 -13.935 1.00 94.06 79 CYS A CA 1
ATOM 607 C C . CYS A 1 79 ? -13.373 8.079 -15.352 1.00 94.06 79 CYS A C 1
ATOM 609 O O . CYS A 1 79 ? -12.921 9.167 -15.717 1.00 94.06 79 CYS A O 1
ATOM 611 N N . LYS A 1 80 ? -14.122 7.308 -16.158 1.00 96.00 80 LYS A N 1
ATOM 612 C CA . LYS A 1 80 ? -14.429 7.591 -17.570 1.00 96.00 80 LYS A CA 1
ATOM 613 C C . LYS A 1 80 ? -13.175 7.767 -18.437 1.00 96.00 80 LYS A C 1
ATOM 615 O O . LYS A 1 80 ? -13.177 8.590 -19.351 1.00 96.00 80 LYS A O 1
ATOM 620 N N . GLY A 1 81 ? -12.101 7.043 -18.117 1.00 94.25 81 GLY A N 1
ATOM 621 C CA . GLY A 1 81 ? -10.844 7.083 -18.863 1.00 94.25 81 GLY A CA 1
ATOM 622 C C . GLY A 1 81 ? -9.976 8.314 -18.592 1.00 94.25 81 GLY A C 1
ATOM 623 O O . GLY A 1 81 ? -8.991 8.528 -19.292 1.00 94.25 81 GLY A O 1
ATOM 624 N N . ARG A 1 82 ? -10.337 9.153 -17.612 1.00 93.62 82 ARG A N 1
ATOM 625 C CA . ARG A 1 82 ? -9.604 10.390 -17.292 1.00 93.62 82 ARG A CA 1
ATOM 626 C C . ARG A 1 82 ? -8.519 10.194 -16.239 1.00 93.62 82 ARG A C 1
ATOM 628 O O . ARG A 1 82 ? -7.604 11.006 -16.162 1.00 93.62 82 ARG A O 1
ATOM 635 N N . GLY A 1 83 ? -8.654 9.173 -15.399 1.00 92.00 83 GLY A N 1
ATOM 636 C CA . GLY A 1 83 ? -7.719 8.896 -14.315 1.00 92.00 83 GLY A CA 1
ATOM 637 C C . GLY A 1 83 ? -6.496 8.103 -14.774 1.00 92.00 83 GLY A C 1
ATOM 638 O O . GLY A 1 83 ? -5.392 8.311 -14.259 1.00 92.00 83 GLY A O 1
ATOM 639 N N . GLY A 1 84 ? -6.688 7.221 -15.759 1.00 92.88 84 GLY A N 1
ATOM 640 C CA . GLY A 1 84 ? -5.639 6.348 -16.282 1.00 92.88 84 GLY A CA 1
ATOM 641 C C . GLY A 1 84 ? -5.068 5.413 -15.211 1.00 92.88 84 GLY A C 1
ATOM 642 O O . GLY A 1 84 ? -5.717 5.122 -14.206 1.00 92.88 84 GLY A O 1
ATOM 643 N N . SER A 1 85 ? -3.828 4.957 -15.408 1.00 92.88 85 SER A N 1
ATOM 644 C CA . SER A 1 85 ? -3.164 3.997 -14.509 1.00 92.88 85 SER A CA 1
ATOM 645 C C . SER A 1 85 ? -3.028 4.492 -13.058 1.00 92.88 85 SER A C 1
ATOM 647 O O . SER A 1 85 ? -3.153 3.705 -12.123 1.00 92.88 85 SER A O 1
ATOM 649 N N . MET A 1 86 ? -2.821 5.796 -12.844 1.00 92.06 86 MET A N 1
ATOM 650 C CA . MET A 1 86 ? -2.445 6.335 -11.527 1.00 92.06 86 MET A CA 1
ATOM 651 C C . MET A 1 86 ? -3.608 6.853 -10.668 1.00 92.06 86 MET A C 1
ATOM 653 O O . MET A 1 86 ? -3.363 7.206 -9.517 1.00 92.06 86 MET A O 1
ATOM 657 N N . HIS A 1 87 ? -4.844 6.923 -11.182 1.00 93.81 87 HIS A N 1
ATOM 658 C CA . HIS A 1 87 ? -5.965 7.582 -10.478 1.00 93.81 87 HIS A CA 1
ATOM 659 C C . HIS A 1 87 ? -7.275 6.783 -10.490 1.00 93.81 87 HIS A C 1
ATOM 661 O O . HIS A 1 87 ? -8.369 7.352 -10.490 1.00 93.81 87 HIS A O 1
ATOM 667 N N . ILE A 1 88 ? -7.189 5.452 -10.514 1.00 93.88 88 ILE A N 1
ATOM 668 C CA . ILE A 1 88 ? -8.367 4.588 -10.377 1.00 93.88 88 ILE A CA 1
ATOM 669 C C . ILE A 1 88 ? -9.002 4.812 -8.998 1.00 93.88 88 ILE A C 1
ATOM 671 O O . ILE A 1 88 ? -8.321 4.728 -7.975 1.00 93.88 88 ILE A O 1
ATOM 675 N N . ALA A 1 89 ? -10.311 5.065 -8.976 1.00 94.44 89 ALA A N 1
ATOM 676 C CA . ALA A 1 89 ? -11.107 5.238 -7.766 1.00 94.44 89 ALA A CA 1
ATOM 677 C C . ALA A 1 89 ? -12.465 4.535 -7.909 1.00 94.44 89 ALA A C 1
ATOM 679 O O . ALA A 1 89 ? -13.077 4.552 -8.976 1.00 94.44 89 ALA A O 1
ATOM 680 N N . ASP A 1 90 ? -12.947 3.934 -6.823 1.00 93.88 90 ASP A N 1
ATOM 681 C CA . ASP A 1 90 ? -14.287 3.353 -6.731 1.00 93.88 90 ASP A CA 1
ATOM 682 C C . ASP A 1 90 ? -14.778 3.426 -5.280 1.00 93.88 90 ASP A C 1
ATOM 684 O O . ASP A 1 90 ? -14.554 2.527 -4.464 1.00 93.88 90 ASP A O 1
ATOM 688 N N . PHE A 1 91 ? -15.474 4.516 -4.957 1.00 92.19 91 PHE A N 1
ATOM 689 C CA . PHE A 1 91 ? -15.997 4.758 -3.613 1.00 92.19 91 PHE A CA 1
ATOM 690 C C . PHE A 1 91 ? -16.996 3.689 -3.157 1.00 92.19 91 PHE A C 1
ATOM 692 O O . PHE A 1 91 ? -17.086 3.428 -1.959 1.00 92.19 91 PHE A O 1
ATOM 699 N N . SER A 1 92 ? -17.707 3.029 -4.083 1.00 91.44 92 SER A N 1
ATOM 700 C CA . SER A 1 92 ? -18.660 1.963 -3.734 1.00 91.44 92 SER A CA 1
ATOM 701 C C . SER A 1 92 ? -17.962 0.723 -3.167 1.00 91.44 92 SER A C 1
ATOM 703 O O . SER A 1 92 ? -18.524 0.014 -2.336 1.00 91.44 92 SER A O 1
ATOM 705 N N . MET A 1 93 ? -16.704 0.516 -3.560 1.00 92.19 93 MET A N 1
ATOM 706 C CA . MET A 1 93 ? -15.830 -0.547 -3.067 1.00 92.19 93 MET A CA 1
ATOM 707 C C . MET A 1 93 ? -14.934 -0.080 -1.913 1.00 92.19 93 MET A C 1
ATOM 709 O O . MET A 1 93 ? -14.093 -0.843 -1.444 1.00 92.19 93 MET A O 1
ATOM 713 N N . GLY A 1 94 ? -15.066 1.172 -1.469 1.00 95.06 94 GLY A N 1
ATOM 714 C CA . GLY A 1 94 ? -14.168 1.780 -0.492 1.00 95.06 94 GLY A CA 1
ATOM 715 C C . GLY A 1 94 ? -12.764 2.082 -1.034 1.00 95.06 94 GLY A C 1
ATOM 716 O O . GLY A 1 94 ? -11.853 2.308 -0.247 1.00 95.06 94 GLY A O 1
ATOM 717 N N . MET A 1 95 ? -12.561 2.099 -2.354 1.00 96.00 95 MET A N 1
ATOM 718 C CA . MET A 1 95 ? -11.308 2.525 -2.987 1.00 96.00 95 MET A CA 1
ATOM 719 C C . MET A 1 95 ? -11.340 4.045 -3.186 1.00 96.00 95 MET A C 1
ATOM 721 O O . MET A 1 95 ? -11.893 4.533 -4.172 1.00 96.00 95 MET A O 1
ATOM 725 N N . LEU A 1 96 ? -10.753 4.797 -2.251 1.00 95.94 96 LEU A N 1
ATOM 726 C CA . LEU A 1 96 ? -10.811 6.268 -2.217 1.00 95.94 96 LEU A CA 1
ATOM 727 C C . LEU A 1 96 ? -10.027 6.944 -3.350 1.00 95.94 96 LEU A C 1
ATOM 729 O O . LEU A 1 96 ? -10.214 8.131 -3.605 1.00 95.94 96 LEU A O 1
ATOM 733 N N . GLY A 1 97 ? -9.161 6.188 -4.0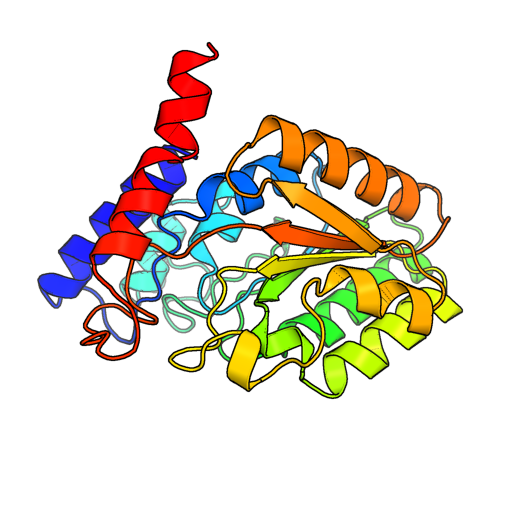21 1.00 92.75 97 GLY A N 1
ATOM 734 C CA . GLY A 1 97 ? -8.389 6.640 -5.169 1.00 92.75 97 GLY A CA 1
ATOM 735 C C . GLY A 1 97 ? -6.911 6.292 -5.059 1.00 92.75 97 GLY A C 1
ATOM 736 O O . GLY A 1 97 ? -6.314 6.325 -3.980 1.00 92.75 97 GLY A O 1
ATOM 737 N N . ALA A 1 98 ? -6.328 5.937 -6.199 1.00 92.06 98 ALA A N 1
ATOM 738 C CA . ALA A 1 98 ? -4.891 5.985 -6.421 1.00 92.06 98 ALA A CA 1
ATOM 739 C C . ALA A 1 98 ? -4.452 7.445 -6.631 1.00 92.06 98 ALA A C 1
ATOM 741 O O . ALA A 1 98 ? -5.222 8.263 -7.140 1.00 92.06 98 ALA A O 1
ATOM 742 N N . ASN A 1 99 ? -3.242 7.788 -6.188 1.00 90.56 99 ASN A N 1
ATOM 743 C CA . ASN A 1 99 ? -2.757 9.164 -6.220 1.00 90.56 99 ASN A CA 1
ATOM 744 C C . ASN A 1 99 ? -1.335 9.252 -6.795 1.00 90.56 99 ASN A C 1
ATOM 746 O O . ASN A 1 99 ? -0.414 8.610 -6.286 1.00 90.56 99 ASN A O 1
ATOM 750 N N . GLY A 1 100 ? -1.166 10.080 -7.833 1.00 91.75 100 GLY A N 1
ATOM 751 C CA . GLY A 1 100 ? 0.130 10.419 -8.430 1.00 91.75 100 GLY A CA 1
ATOM 752 C C . GLY A 1 100 ? 1.032 11.278 -7.536 1.00 91.75 100 GLY A C 1
ATOM 753 O O . GLY A 1 100 ? 2.251 11.252 -7.681 1.00 91.75 100 GLY A O 1
ATOM 754 N N . ILE A 1 101 ? 0.454 12.019 -6.588 1.00 95.00 101 ILE A N 1
ATOM 755 C CA . ILE A 1 101 ? 1.189 12.875 -5.655 1.00 95.00 101 ILE A CA 1
ATOM 756 C C . ILE A 1 101 ? 1.746 12.028 -4.511 1.00 95.00 101 ILE A C 1
ATOM 758 O O . ILE A 1 101 ? 1.000 11.401 -3.753 1.00 95.00 101 ILE A O 1
ATOM 762 N N . VAL A 1 102 ? 3.071 12.043 -4.354 1.00 96.00 102 VAL A N 1
ATOM 763 C CA . VAL A 1 102 ? 3.779 11.350 -3.270 1.00 96.00 102 VAL A CA 1
ATOM 764 C C . VAL A 1 102 ? 3.226 11.801 -1.915 1.00 96.00 102 VAL A C 1
ATOM 766 O O . VAL A 1 102 ? 3.226 12.983 -1.592 1.00 96.00 102 VAL A O 1
ATOM 769 N N . GLY A 1 103 ? 2.720 10.851 -1.126 1.00 96.31 103 GLY A N 1
ATOM 770 C CA . GLY A 1 103 ? 2.105 11.122 0.179 1.00 96.31 103 GLY A CA 1
ATOM 771 C C . GLY A 1 103 ? 0.711 11.765 0.129 1.00 96.31 103 GLY A C 1
ATOM 772 O O . GLY A 1 103 ? 0.074 11.882 1.171 1.00 96.31 103 GLY A O 1
ATOM 773 N N . GLY A 1 104 ? 0.181 12.114 -1.050 1.00 96.62 104 GLY A N 1
ATOM 774 C CA . GLY A 1 104 ? -1.111 12.800 -1.187 1.00 96.62 104 GLY A CA 1
ATOM 775 C C . GLY A 1 104 ? -2.318 11.980 -0.714 1.00 96.62 104 GLY A C 1
ATOM 776 O O . GLY A 1 104 ? -3.332 12.546 -0.314 1.00 96.62 104 GLY A O 1
ATOM 777 N N . GLY A 1 105 ? -2.213 10.646 -0.714 1.00 97.19 105 GLY A N 1
ATOM 778 C CA . GLY A 1 105 ? -3.251 9.751 -0.189 1.00 97.19 105 GLY A CA 1
ATOM 779 C C . GLY A 1 105 ? -3.344 9.715 1.342 1.00 97.19 105 GLY A C 1
ATOM 780 O O . GLY A 1 105 ? -4.409 9.404 1.868 1.00 97.19 105 GLY A O 1
ATOM 781 N N . ILE A 1 106 ? -2.270 10.072 2.054 1.00 98.69 106 ILE A N 1
ATOM 782 C CA . ILE A 1 106 ? -2.185 9.980 3.520 1.00 98.69 106 ILE A CA 1
ATOM 783 C C . ILE A 1 106 ? -3.226 10.880 4.206 1.00 98.69 106 ILE A C 1
ATOM 785 O O . ILE A 1 106 ? -4.055 10.345 4.942 1.00 98.69 106 ILE A O 1
ATOM 789 N N . PRO A 1 107 ? -3.281 12.206 3.959 1.00 98.50 107 PRO A N 1
ATOM 790 C CA . PRO A 1 107 ? -4.282 13.057 4.608 1.00 98.50 107 PRO A CA 1
ATOM 791 C C . PRO A 1 107 ? -5.721 12.694 4.207 1.00 98.50 107 PRO A C 1
ATOM 793 O O . PRO A 1 107 ? -6.633 12.817 5.024 1.00 98.50 107 PRO A O 1
ATOM 796 N N . ILE A 1 108 ? -5.933 12.193 2.982 1.00 98.31 108 ILE A N 1
ATOM 797 C CA . ILE A 1 108 ? -7.249 11.727 2.514 1.00 98.31 108 ILE A CA 1
ATOM 798 C C . ILE A 1 108 ? -7.717 10.528 3.348 1.00 98.31 108 ILE A C 1
ATOM 800 O O . ILE A 1 108 ? -8.851 10.514 3.827 1.00 98.31 108 ILE A O 1
ATOM 804 N N . ALA A 1 109 ? -6.842 9.542 3.561 1.00 98.69 109 ALA A N 1
ATOM 805 C CA . ALA A 1 109 ? -7.145 8.377 4.383 1.00 98.69 109 ALA A CA 1
ATOM 806 C C . ALA A 1 109 ? -7.410 8.754 5.844 1.00 98.69 109 ALA A C 1
ATOM 808 O O . ALA A 1 109 ? -8.380 8.283 6.437 1.00 98.69 109 ALA A O 1
ATOM 809 N N . THR A 1 110 ? -6.599 9.651 6.408 1.00 98.88 110 THR A N 1
ATOM 810 C CA . THR A 1 110 ? -6.796 10.182 7.764 1.00 98.88 110 THR A CA 1
ATOM 811 C C . THR A 1 110 ? -8.170 10.836 7.905 1.00 98.88 110 THR A C 1
ATOM 813 O O . THR A 1 110 ? -8.898 10.556 8.858 1.00 98.88 110 THR A O 1
ATOM 816 N N . GLY A 1 111 ? -8.570 11.651 6.923 1.00 98.69 111 GLY A N 1
ATOM 817 C CA . GLY A 1 111 ? -9.897 12.264 6.876 1.00 98.69 111 GLY A CA 1
ATOM 818 C C . GLY A 1 111 ? -11.032 11.241 6.761 1.00 98.69 111 GLY A C 1
ATOM 819 O O . GLY A 1 111 ? -12.049 11.378 7.437 1.00 98.69 111 GLY A O 1
ATOM 820 N N . ALA A 1 112 ? -10.859 10.179 5.968 1.00 98.62 112 ALA A N 1
ATOM 821 C CA . ALA A 1 112 ? -11.846 9.103 5.857 1.00 98.62 112 ALA A CA 1
ATOM 822 C C . ALA A 1 112 ? -12.008 8.313 7.169 1.00 98.62 112 ALA A C 1
ATOM 824 O O . ALA A 1 112 ? -13.130 7.969 7.553 1.00 98.62 112 ALA A O 1
ATOM 825 N N . ALA A 1 113 ? -10.912 8.081 7.894 1.00 98.81 113 ALA A N 1
ATOM 826 C CA . ALA A 1 113 ? -10.945 7.447 9.209 1.00 98.81 113 ALA A CA 1
ATOM 827 C C . ALA A 1 113 ? -11.645 8.331 10.252 1.00 98.81 113 ALA A C 1
ATOM 829 O O . ALA A 1 113 ? -12.477 7.837 11.016 1.00 98.81 113 ALA A O 1
ATOM 830 N N . LEU A 1 114 ? -11.382 9.644 10.236 1.00 98.81 114 LEU A N 1
ATOM 831 C CA . LEU A 1 114 ? -12.121 10.617 11.045 1.00 98.81 114 LEU A CA 1
ATOM 832 C C . LEU A 1 114 ? -13.617 10.601 10.705 1.00 98.81 114 LEU A C 1
ATOM 834 O O . LEU A 1 114 ? -14.448 10.510 11.605 1.00 98.81 114 LEU A O 1
ATOM 838 N N . GLY A 1 115 ? -13.966 10.615 9.418 1.00 98.56 115 GLY A N 1
ATOM 839 C CA . GLY A 1 115 ? -15.355 10.521 8.969 1.00 98.56 115 GLY A CA 1
ATOM 840 C C . GLY A 1 115 ? -16.046 9.246 9.461 1.00 98.56 115 GLY A C 1
ATOM 841 O O . GLY A 1 115 ? -17.172 9.310 9.950 1.00 98.56 115 GLY A O 1
ATOM 842 N N . SER A 1 116 ? -15.355 8.105 9.409 1.00 98.38 116 SER A N 1
ATOM 843 C CA . SER A 1 116 ? -15.865 6.815 9.905 1.00 98.38 116 SER A CA 1
ATOM 844 C C . SER A 1 116 ? -16.128 6.855 11.418 1.00 98.38 116 SER A C 1
ATOM 846 O O . SER A 1 116 ? -17.182 6.423 11.892 1.00 98.38 116 SER A O 1
ATOM 848 N N . GLN A 1 117 ? -15.212 7.461 12.185 1.00 98.44 117 GLN A N 1
ATOM 849 C CA . GLN A 1 117 ? -15.369 7.660 13.629 1.00 98.44 117 GLN A CA 1
ATOM 850 C C . GLN A 1 117 ? -16.550 8.591 13.959 1.00 98.44 117 GLN A C 1
ATOM 852 O O . GLN A 1 117 ? -17.369 8.263 14.819 1.00 98.44 117 GLN A O 1
ATOM 857 N N . MET A 1 118 ? -16.682 9.722 13.257 1.00 98.50 118 MET A N 1
ATOM 858 C CA . MET A 1 118 ? -17.772 10.687 13.462 1.00 98.50 118 MET A CA 1
ATOM 859 C C . MET A 1 118 ? -19.143 10.101 13.105 1.00 98.50 118 MET A C 1
ATOM 861 O O . MET A 1 118 ? -20.116 10.319 13.828 1.00 98.50 118 MET A O 1
ATOM 865 N N . ASN A 1 119 ? -19.210 9.321 12.023 1.00 98.25 119 ASN A N 1
ATOM 866 C CA . ASN A 1 119 ? -20.437 8.667 11.568 1.00 98.25 119 ASN A CA 1
ATOM 867 C C . ASN A 1 119 ? -20.776 7.394 12.353 1.00 98.25 119 ASN A C 1
ATOM 869 O O . ASN A 1 119 ? -21.873 6.863 12.191 1.00 98.25 119 ASN A O 1
ATOM 873 N N . LYS A 1 120 ? -19.858 6.905 13.199 1.00 97.56 120 LYS A N 1
ATOM 874 C CA . LYS A 1 120 ? -20.000 5.656 13.965 1.00 97.56 120 LYS A CA 1
ATOM 875 C C . LYS A 1 120 ? -20.336 4.455 13.071 1.00 97.56 120 LYS A C 1
ATOM 877 O O . LYS A 1 120 ? -21.117 3.590 13.458 1.00 97.56 120 LYS A O 1
ATOM 882 N N . ASP A 1 121 ? -19.745 4.400 11.877 1.00 96.75 121 ASP A N 1
ATOM 883 C CA . ASP A 1 121 ? -20.040 3.363 10.877 1.00 96.75 121 ASP A CA 1
ATOM 884 C C . ASP A 1 121 ? -19.127 2.126 10.978 1.00 96.75 121 ASP A C 1
ATOM 886 O O . ASP A 1 121 ? -19.256 1.189 10.191 1.00 96.75 121 ASP A O 1
ATOM 890 N N . ASN A 1 122 ? -18.245 2.103 11.985 1.00 96.12 122 ASN A N 1
ATOM 891 C CA . ASN A 1 122 ? -17.355 0.990 12.326 1.00 96.12 122 ASN A CA 1
ATOM 892 C C . ASN A 1 122 ? -16.398 0.562 11.193 1.00 96.12 122 ASN A C 1
ATOM 894 O O . ASN A 1 122 ? -15.881 -0.564 11.198 1.00 96.12 122 ASN A O 1
ATOM 898 N N . LYS A 1 123 ? -16.155 1.443 10.216 1.00 98.31 123 LYS A N 1
ATOM 899 C CA . LYS A 1 123 ? -15.186 1.203 9.144 1.00 98.31 123 LYS A CA 1
ATOM 900 C C . LYS A 1 123 ? -13.767 1.498 9.605 1.00 98.31 123 LYS A C 1
ATOM 902 O O . LYS A 1 123 ? -13.515 2.450 10.343 1.00 98.31 123 LYS A O 1
ATOM 907 N N . VAL A 1 124 ? -12.837 0.693 9.105 1.00 98.81 124 VAL A N 1
ATOM 908 C CA . VAL A 1 124 ? -11.396 0.943 9.196 1.00 98.81 124 VAL A CA 1
ATOM 909 C C . VAL A 1 124 ? -10.904 1.473 7.856 1.00 98.81 124 VAL A C 1
ATOM 911 O O . VAL A 1 124 ? -11.396 1.081 6.797 1.00 98.81 124 VAL A O 1
ATOM 914 N N . THR A 1 125 ? -9.925 2.371 7.900 1.00 98.88 125 THR A N 1
ATOM 915 C CA . THR A 1 125 ? -9.217 2.845 6.709 1.00 98.88 125 THR A CA 1
ATOM 916 C C . THR A 1 125 ? -7.808 2.262 6.665 1.00 98.88 125 THR A C 1
ATOM 918 O O . THR A 1 125 ? -7.106 2.246 7.670 1.00 98.88 125 THR A O 1
ATOM 921 N N . VAL A 1 126 ? -7.363 1.807 5.499 1.00 98.88 126 VAL A N 1
ATOM 922 C CA . VAL A 1 126 ? -5.959 1.470 5.238 1.00 98.88 126 VAL A CA 1
ATOM 923 C C . VAL A 1 126 ? -5.363 2.499 4.289 1.00 98.88 126 VAL A C 1
ATOM 925 O O . VAL A 1 126 ? -5.918 2.775 3.228 1.00 98.88 126 VAL A O 1
ATOM 928 N N . CYS A 1 127 ? -4.211 3.051 4.651 1.00 98.81 127 CYS A N 1
ATOM 929 C CA . CYS A 1 127 ? -3.460 3.967 3.806 1.00 98.81 127 CYS A CA 1
ATOM 930 C C . CYS A 1 127 ? -2.193 3.289 3.292 1.00 98.81 127 CYS A C 1
ATOM 932 O O . CYS A 1 127 ? -1.251 3.129 4.066 1.00 98.81 127 CYS A O 1
ATOM 934 N N . PHE A 1 128 ? -2.137 2.943 2.004 1.00 98.88 128 PHE A N 1
ATOM 935 C CA . PHE A 1 128 ? -0.904 2.464 1.374 1.00 98.88 128 PHE A CA 1
ATOM 936 C C . PHE A 1 128 ? -0.015 3.635 0.939 1.00 98.88 128 PHE A C 1
ATOM 938 O O . PHE A 1 128 ? -0.499 4.620 0.373 1.00 98.88 128 PHE A O 1
ATOM 945 N N . PHE A 1 129 ? 1.289 3.527 1.187 1.00 98.75 129 PHE A N 1
ATOM 946 C CA . PHE A 1 129 ? 2.307 4.493 0.765 1.00 98.75 129 PHE A CA 1
ATOM 947 C C . PHE A 1 129 ? 3.687 3.823 0.675 1.00 98.75 129 PHE A C 1
ATOM 949 O O . PHE A 1 129 ? 3.903 2.784 1.281 1.00 98.75 129 PHE A O 1
ATOM 956 N N . GLY A 1 130 ? 4.625 4.409 -0.075 1.00 98.31 130 GLY A N 1
ATOM 957 C CA . GLY A 1 130 ? 6.004 3.905 -0.170 1.00 98.31 130 GLY A CA 1
ATOM 958 C C . GLY A 1 130 ? 6.953 4.542 0.850 1.00 98.31 130 GLY A C 1
ATOM 959 O O . GLY A 1 130 ? 6.645 5.586 1.431 1.00 98.31 130 GLY A O 1
ATOM 960 N N . ASP A 1 131 ? 8.149 3.978 1.005 1.00 97.88 131 ASP A N 1
ATOM 961 C CA . ASP A 1 131 ? 9.198 4.475 1.906 1.00 97.88 131 ASP A CA 1
ATOM 962 C C . ASP A 1 131 ? 9.544 5.958 1.669 1.00 97.88 131 ASP A C 1
ATOM 964 O O . ASP A 1 131 ? 9.599 6.733 2.629 1.00 97.88 131 ASP A O 1
ATOM 968 N N . GLY A 1 132 ? 9.656 6.406 0.415 1.00 97.94 132 GLY A N 1
ATOM 969 C CA . GLY A 1 132 ? 9.861 7.822 0.086 1.00 97.94 132 GLY A CA 1
ATOM 970 C C . GLY A 1 132 ? 8.740 8.753 0.568 1.00 97.94 132 GLY A C 1
ATOM 971 O O . GLY A 1 132 ? 9.003 9.868 1.021 1.00 97.94 132 GLY A O 1
ATOM 972 N N . ALA A 1 133 ? 7.484 8.294 0.551 1.00 98.19 133 ALA A N 1
ATOM 973 C CA . ALA A 1 133 ? 6.346 9.091 1.015 1.00 98.19 133 ALA A CA 1
ATOM 974 C C . ALA A 1 133 ? 6.354 9.307 2.537 1.00 98.19 133 ALA A C 1
ATOM 976 O O . ALA A 1 133 ? 5.780 10.287 3.010 1.00 98.19 133 ALA A O 1
ATOM 977 N N . SER A 1 134 ? 7.053 8.455 3.298 1.00 98.25 134 SER A N 1
ATOM 978 C CA . SER A 1 134 ? 7.211 8.635 4.747 1.00 98.25 134 SER A CA 1
ATOM 979 C C . SER A 1 134 ? 7.988 9.904 5.122 1.00 98.25 134 SER A C 1
ATOM 981 O O . SER A 1 134 ? 7.903 10.347 6.263 1.00 98.25 134 SER A O 1
ATOM 983 N N . ASN A 1 135 ? 8.722 10.508 4.178 1.00 97.62 135 ASN A N 1
ATOM 984 C CA . ASN A 1 135 ? 9.471 11.755 4.370 1.00 97.62 135 ASN A CA 1
ATOM 985 C C . ASN A 1 135 ? 8.647 13.029 4.106 1.00 97.62 135 ASN A C 1
ATOM 987 O O . ASN A 1 135 ? 9.166 14.130 4.267 1.00 97.62 135 ASN A O 1
ATOM 991 N N . GLN A 1 136 ? 7.386 12.911 3.681 1.00 98.00 136 GLN A N 1
ATOM 992 C CA . GLN A 1 136 ? 6.530 14.073 3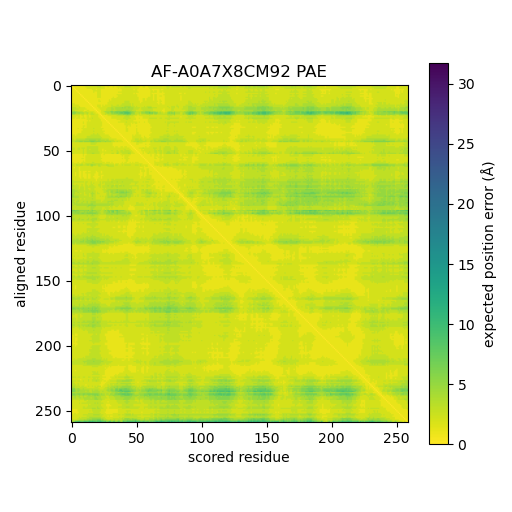.433 1.00 98.00 136 GLN A CA 1
ATOM 993 C C . GLN A 1 136 ? 6.010 14.670 4.745 1.00 98.00 136 GLN A C 1
ATOM 995 O O . GLN A 1 136 ? 5.603 13.931 5.635 1.00 98.00 136 GLN A O 1
ATOM 1000 N N . GLY A 1 137 ? 5.916 16.001 4.852 1.00 98.12 137 GLY A N 1
ATOM 1001 C CA . GLY A 1 137 ? 5.352 16.664 6.044 1.00 98.12 137 GLY A CA 1
ATOM 1002 C C . GLY A 1 137 ? 3.950 16.151 6.405 1.00 98.12 137 GLY A C 1
ATOM 1003 O O . GLY A 1 137 ? 3.680 15.815 7.557 1.00 98.12 137 GLY A O 1
ATOM 1004 N N . ALA A 1 138 ? 3.112 15.933 5.385 1.00 97.50 138 ALA A N 1
ATOM 1005 C CA . ALA A 1 138 ? 1.765 15.387 5.542 1.00 97.50 138 ALA A CA 1
ATOM 1006 C C . ALA A 1 138 ? 1.727 13.984 6.183 1.00 97.50 138 ALA A C 1
ATOM 1008 O O . ALA A 1 138 ? 0.720 13.639 6.802 1.00 97.50 138 ALA A O 1
ATOM 1009 N N . PHE A 1 139 ? 2.797 13.181 6.073 1.00 98.75 139 PHE A N 1
ATOM 1010 C CA . PHE A 1 139 ? 2.925 11.916 6.806 1.00 98.75 139 PHE A CA 1
ATOM 1011 C C . PHE A 1 139 ? 2.976 12.178 8.313 1.00 98.75 139 PHE A C 1
ATOM 1013 O O . PHE A 1 139 ? 2.159 11.646 9.063 1.00 98.75 139 PHE A O 1
ATOM 1020 N N . HIS A 1 140 ? 3.886 13.049 8.748 1.00 98.62 140 HIS A N 1
ATOM 1021 C CA . HIS A 1 140 ? 4.086 13.368 10.161 1.00 98.62 140 HIS A CA 1
ATOM 1022 C C . HIS A 1 140 ? 2.826 13.981 10.793 1.00 98.62 140 HIS A C 1
ATOM 1024 O O . HIS A 1 140 ? 2.389 13.553 11.862 1.00 98.62 140 HIS A O 1
ATOM 1030 N N . GLU A 1 141 ? 2.205 14.938 10.103 1.00 98.62 141 GLU A N 1
ATOM 1031 C CA . GLU A 1 141 ? 0.977 15.603 10.554 1.00 98.62 141 GLU A CA 1
ATOM 1032 C C . GLU A 1 141 ? -0.195 14.618 10.683 1.00 98.62 141 GLU A C 1
ATOM 1034 O O . GLU A 1 141 ? -0.885 14.593 11.705 1.00 98.62 141 GLU A O 1
ATOM 1039 N N . SER A 1 142 ? -0.387 13.761 9.674 1.00 98.88 142 SER A N 1
ATOM 1040 C CA . SER A 1 142 ? -1.478 12.779 9.638 1.00 98.88 142 SER A CA 1
ATOM 1041 C C . SER A 1 142 ? -1.359 11.727 10.733 1.00 98.88 142 SER A C 1
ATOM 1043 O O . SER A 1 142 ? -2.344 11.429 11.412 1.00 98.88 142 SER A O 1
ATOM 1045 N N . LEU A 1 143 ? -0.162 11.163 10.926 1.00 98.88 143 LEU A N 1
ATOM 1046 C CA . LEU A 1 143 ? 0.060 10.141 11.947 1.00 98.88 143 LEU A CA 1
ATOM 1047 C C . LEU A 1 143 ? -0.129 10.723 13.351 1.00 98.88 143 LEU A C 1
ATOM 1049 O O . LEU A 1 143 ? -0.797 10.102 14.176 1.00 98.88 143 LEU A O 1
ATOM 1053 N N . ASN A 1 144 ? 0.374 11.936 13.600 1.00 98.88 144 ASN A N 1
ATOM 1054 C CA . ASN A 1 144 ? 0.160 12.625 14.869 1.00 98.88 144 ASN A CA 1
ATOM 1055 C C . ASN A 1 144 ? -1.336 12.858 15.153 1.00 98.88 144 ASN A C 1
ATOM 1057 O O . ASN A 1 144 ? -1.823 12.489 16.222 1.00 98.88 144 ASN A O 1
ATOM 1061 N N . LEU A 1 145 ? -2.088 13.411 14.192 1.00 98.69 145 LEU A N 1
ATOM 1062 C CA . LEU A 1 145 ? -3.533 13.628 14.353 1.00 98.69 145 LEU A CA 1
ATOM 1063 C C . LEU A 1 145 ? -4.296 12.316 14.568 1.00 98.69 145 LEU A C 1
ATOM 1065 O O . LEU A 1 145 ? -5.146 12.231 15.456 1.00 98.69 145 LEU A O 1
ATOM 1069 N N . ALA A 1 146 ? -3.962 11.274 13.802 1.00 98.88 146 ALA A N 1
ATOM 1070 C CA . ALA A 1 146 ? -4.587 9.966 13.948 1.00 98.88 146 ALA A CA 1
ATOM 1071 C C . ALA A 1 146 ? -4.371 9.364 15.340 1.00 98.88 146 ALA A C 1
ATOM 1073 O O . ALA A 1 146 ? -5.301 8.770 15.887 1.00 98.88 146 ALA A O 1
ATOM 1074 N N . SER A 1 147 ? -3.184 9.539 15.927 1.00 98.81 147 SER A N 1
ATOM 1075 C CA . SER A 1 147 ? -2.902 9.102 17.296 1.00 98.81 147 SER A CA 1
ATOM 1076 C C . SER A 1 147 ? -3.719 9.866 18.327 1.00 98.81 147 SER A C 1
ATOM 1078 O O . SER A 1 147 ? -4.375 9.244 19.164 1.00 98.81 147 SER A O 1
ATOM 1080 N N . VAL A 1 148 ? -3.717 11.203 18.255 1.00 98.62 148 VAL A N 1
ATOM 1081 C CA . VAL A 1 148 ? -4.434 12.066 19.212 1.00 98.62 148 VAL A CA 1
ATOM 1082 C C . VAL A 1 148 ? -5.924 11.725 19.246 1.00 98.62 148 VAL A C 1
ATOM 1084 O O . VAL A 1 148 ? -6.519 11.650 20.320 1.00 98.62 148 VAL A O 1
ATOM 1087 N N . TRP A 1 149 ? -6.522 11.465 18.083 1.00 98.75 149 TRP A N 1
ATOM 1088 C CA . TRP A 1 149 ? -7.948 11.151 17.966 1.00 98.75 149 TRP A CA 1
ATOM 1089 C C . TRP A 1 149 ? -8.265 9.653 17.991 1.00 98.75 149 TRP A C 1
ATOM 1091 O O . TRP A 1 149 ? -9.432 9.278 17.870 1.00 98.75 149 TRP A O 1
ATOM 1101 N N . LYS A 1 150 ? -7.251 8.790 18.153 1.00 98.69 150 LYS A N 1
ATOM 1102 C CA . LYS A 1 150 ? -7.383 7.324 18.097 1.00 98.69 150 LYS A CA 1
ATOM 1103 C C . LYS A 1 150 ? -8.196 6.867 16.879 1.00 98.69 150 LYS A C 1
ATOM 1105 O O . LYS A 1 150 ? -9.143 6.090 17.003 1.00 98.69 150 LYS A O 1
ATOM 1110 N N . LEU A 1 151 ? -7.854 7.393 15.705 1.00 98.88 151 LEU A N 1
ATOM 1111 C CA . LEU A 1 151 ? -8.600 7.114 14.481 1.00 98.88 151 LEU A CA 1
ATOM 1112 C C . LEU A 1 151 ? -8.506 5.630 14.080 1.00 98.88 151 LEU A C 1
ATOM 1114 O O . LEU A 1 151 ? -7.451 5.016 14.270 1.00 98.88 151 LEU A O 1
ATOM 1118 N N . PRO A 1 152 ? -9.566 5.063 13.469 1.00 98.81 152 PRO A N 1
ATOM 1119 C CA . PRO A 1 152 ? -9.582 3.686 12.983 1.00 98.81 152 PRO A CA 1
ATOM 1120 C C . PRO A 1 152 ? -8.820 3.565 11.650 1.00 98.81 152 PRO A C 1
ATOM 1122 O O . PRO A 1 152 ? -9.413 3.349 10.591 1.00 98.81 152 PRO A O 1
ATOM 1125 N N . ILE A 1 153 ? -7.495 3.744 11.683 1.00 98.94 153 ILE A N 1
ATOM 1126 C CA . ILE A 1 153 ? -6.634 3.735 10.492 1.00 98.94 153 ILE A CA 1
ATOM 1127 C C . ILE A 1 153 ? -5.368 2.896 10.666 1.00 98.94 153 ILE A C 1
ATOM 1129 O O . ILE A 1 153 ? -4.710 2.942 11.701 1.00 98.94 153 ILE A O 1
ATOM 1133 N N . VAL A 1 154 ? -4.983 2.171 9.618 1.00 98.94 154 VAL A N 1
ATOM 1134 C CA . VAL A 1 154 ? -3.676 1.509 9.521 1.00 98.94 154 VAL A CA 1
ATOM 1135 C C . VAL A 1 154 ? -2.883 2.137 8.381 1.00 98.94 154 VAL A C 1
ATOM 1137 O O . VAL A 1 154 ? -3.323 2.148 7.232 1.00 98.94 154 VAL A O 1
ATOM 1140 N N . TYR A 1 155 ? -1.703 2.657 8.699 1.00 98.94 155 TYR A N 1
ATOM 1141 C CA . TYR A 1 155 ? -0.754 3.188 7.727 1.00 98.94 155 TYR A CA 1
ATOM 1142 C C . TYR A 1 155 ? 0.174 2.056 7.290 1.00 98.94 155 TYR A C 1
ATOM 1144 O O . TYR A 1 155 ? 0.946 1.553 8.099 1.00 98.94 155 TYR A O 1
ATOM 1152 N N . VAL A 1 156 ? 0.093 1.650 6.025 1.00 98.94 156 VAL A N 1
ATOM 1153 C CA . VAL A 1 156 ? 0.872 0.550 5.447 1.00 98.94 156 VAL A CA 1
ATOM 1154 C C . VAL A 1 156 ? 1.964 1.119 4.544 1.00 98.94 156 VAL A C 1
ATOM 1156 O O . VAL A 1 156 ? 1.687 1.590 3.441 1.00 98.94 156 VAL A O 1
ATOM 1159 N N . CYS A 1 157 ? 3.203 1.075 5.031 1.00 98.88 157 CYS A N 1
ATOM 1160 C CA . CYS A 1 157 ? 4.398 1.402 4.266 1.00 98.88 157 CYS A CA 1
ATOM 1161 C C . CYS A 1 157 ? 4.840 0.178 3.461 1.00 98.88 157 CYS A C 1
ATOM 1163 O O . CYS A 1 157 ? 5.229 -0.839 4.036 1.00 98.88 157 CYS A O 1
ATOM 1165 N N . GLU A 1 158 ? 4.817 0.290 2.143 1.00 98.69 158 GLU A N 1
ATOM 1166 C CA . GLU A 1 158 ? 5.410 -0.662 1.211 1.00 98.69 158 GLU A CA 1
ATOM 1167 C C . GLU A 1 158 ? 6.869 -0.262 1.006 1.00 98.69 158 GLU A C 1
ATOM 1169 O O . GLU A 1 158 ? 7.202 0.543 0.134 1.00 98.69 158 GLU A O 1
ATOM 1174 N N . ASN A 1 159 ? 7.742 -0.751 1.886 1.00 98.56 159 ASN A N 1
ATOM 1175 C CA . ASN A 1 159 ? 9.154 -0.412 1.822 1.00 98.56 159 ASN A CA 1
ATOM 1176 C C . ASN A 1 159 ? 9.837 -1.307 0.787 1.00 98.56 159 ASN A C 1
ATOM 1178 O O . ASN A 1 159 ? 10.207 -2.441 1.099 1.00 98.56 159 ASN A O 1
ATOM 1182 N N . ASN A 1 160 ? 9.996 -0.780 -0.428 1.00 97.56 160 ASN A N 1
ATOM 1183 C CA . ASN A 1 160 ? 10.700 -1.440 -1.526 1.00 97.56 160 ASN A CA 1
ATOM 1184 C C . ASN A 1 160 ? 12.150 -0.953 -1.698 1.00 97.56 160 ASN A C 1
ATOM 1186 O O . ASN A 1 160 ? 12.788 -1.283 -2.700 1.00 97.56 160 ASN A O 1
ATOM 1190 N N . LEU A 1 161 ? 12.671 -0.242 -0.688 1.00 97.31 161 LEU A N 1
ATOM 1191 C CA . LEU A 1 161 ? 14.040 0.265 -0.551 1.00 97.31 161 LEU A CA 1
ATOM 1192 C C . LEU A 1 161 ? 14.417 1.446 -1.460 1.00 97.31 161 LEU A C 1
ATOM 1194 O O . LEU A 1 161 ? 15.580 1.859 -1.433 1.00 97.31 161 LEU A O 1
ATOM 1198 N N . PHE A 1 162 ? 13.489 1.979 -2.261 1.00 97.25 162 PHE A N 1
ATOM 1199 C CA . PHE A 1 162 ? 13.785 3.048 -3.215 1.00 97.25 162 PHE A CA 1
ATOM 1200 C C . PHE A 1 162 ? 12.647 4.069 -3.355 1.00 97.25 162 PHE A C 1
ATOM 1202 O O . PHE A 1 162 ? 11.561 3.770 -3.864 1.00 97.25 162 PHE A O 1
ATOM 1209 N N . ALA A 1 163 ? 12.968 5.337 -3.102 1.00 96.38 163 ALA A N 1
ATOM 1210 C CA . ALA A 1 163 ? 12.155 6.471 -3.516 1.00 96.38 163 ALA A CA 1
ATOM 1211 C C . ALA A 1 163 ? 12.521 6.877 -4.952 1.00 96.38 163 ALA A C 1
ATOM 1213 O O . ALA A 1 163 ? 13.490 7.599 -5.170 1.00 96.38 163 ALA A O 1
ATOM 1214 N N . GLU A 1 164 ? 11.750 6.398 -5.935 1.00 95.00 164 GLU A N 1
ATOM 1215 C CA . GLU A 1 164 ? 12.072 6.523 -7.369 1.00 95.00 164 GLU A CA 1
ATOM 1216 C C . GLU A 1 164 ? 13.440 5.893 -7.692 1.00 95.00 164 GLU A C 1
ATOM 1218 O O . GLU A 1 164 ? 13.503 4.671 -7.882 1.00 95.00 164 GLU A O 1
ATOM 1223 N N . THR A 1 165 ? 14.499 6.713 -7.721 1.00 95.56 165 THR A N 1
ATOM 1224 C CA . THR A 1 165 ? 15.896 6.332 -7.962 1.00 95.56 165 THR A CA 1
ATOM 1225 C C . THR A 1 165 ? 16.768 6.407 -6.709 1.00 95.56 165 THR A C 1
ATOM 1227 O O . THR A 1 165 ? 17.904 5.943 -6.742 1.00 95.56 165 THR A O 1
ATOM 1230 N N . THR A 1 166 ? 16.293 7.034 -5.631 1.00 96.94 166 THR A N 1
ATOM 1231 C CA . THR A 1 166 ? 17.081 7.281 -4.418 1.00 96.94 166 THR A CA 1
ATOM 1232 C C . THR A 1 166 ? 16.982 6.076 -3.478 1.00 96.94 166 THR A C 1
ATOM 1234 O O . THR A 1 166 ? 15.875 5.763 -3.034 1.00 96.94 166 THR A O 1
ATOM 1237 N N . PRO A 1 167 ? 18.095 5.390 -3.155 1.00 96.44 167 PRO A N 1
ATOM 1238 C CA . PRO A 1 167 ? 18.100 4.303 -2.179 1.00 96.44 167 PRO A CA 1
ATOM 1239 C C . PRO A 1 167 ? 17.655 4.780 -0.794 1.00 96.44 167 PRO A C 1
ATOM 1241 O O . PRO A 1 167 ? 17.985 5.895 -0.389 1.00 96.44 167 PRO A O 1
ATOM 1244 N N . GLN A 1 168 ? 16.988 3.913 -0.029 1.00 96.56 168 GLN A N 1
ATOM 1245 C CA . GLN A 1 168 ? 16.494 4.229 1.319 1.00 96.56 168 GLN A CA 1
ATOM 1246 C C . GLN A 1 168 ? 17.573 4.847 2.222 1.00 96.56 168 GLN A C 1
ATOM 1248 O O . GLN A 1 168 ? 17.310 5.816 2.934 1.00 96.56 168 GLN A O 1
ATOM 1253 N N . THR A 1 169 ? 18.798 4.321 2.153 1.00 96.31 169 THR A N 1
ATOM 1254 C CA . THR A 1 169 ? 19.955 4.783 2.938 1.00 96.31 169 THR A CA 1
ATOM 1255 C C . THR A 1 169 ? 20.361 6.226 2.655 1.00 96.31 169 THR A C 1
ATOM 1257 O O . THR A 1 169 ? 20.985 6.855 3.504 1.00 96.31 169 THR A O 1
ATOM 1260 N N . ASP A 1 170 ? 19.989 6.762 1.494 1.00 96.69 170 ASP A N 1
ATOM 1261 C CA . ASP A 1 170 ? 20.386 8.099 1.053 1.00 96.69 170 ASP A CA 1
ATOM 1262 C C . ASP A 1 170 ? 19.334 9.154 1.422 1.00 96.69 170 ASP A C 1
ATOM 1264 O O . ASP A 1 170 ? 19.619 10.351 1.408 1.00 96.69 170 ASP A O 1
ATOM 1268 N N . HIS A 1 171 ? 18.114 8.732 1.780 1.00 95.31 171 HIS A N 1
ATOM 1269 C CA . HIS A 1 171 ? 17.032 9.634 2.190 1.00 95.31 171 HIS A CA 1
ATOM 1270 C C . HIS A 1 171 ? 16.456 9.339 3.583 1.00 95.31 171 HIS A C 1
ATOM 1272 O O . HIS A 1 171 ? 15.487 9.990 3.994 1.00 95.31 171 HIS A O 1
ATOM 1278 N N . GLN A 1 172 ? 17.013 8.373 4.322 1.00 95.75 172 GLN A N 1
ATOM 1279 C CA . GLN A 1 172 ? 16.597 8.034 5.684 1.00 95.75 172 GLN A CA 1
ATOM 1280 C C . GLN A 1 172 ? 17.788 7.629 6.556 1.00 95.75 172 GLN A C 1
ATOM 1282 O O . GLN A 1 172 ? 18.583 6.772 6.190 1.00 95.75 172 GLN A O 1
ATOM 1287 N N . ALA A 1 173 ? 17.854 8.196 7.763 1.00 95.81 173 ALA A N 1
ATOM 1288 C CA . ALA A 1 173 ? 18.827 7.794 8.782 1.00 95.81 173 ALA A CA 1
ATOM 1289 C C . ALA A 1 173 ? 18.398 6.541 9.571 1.00 95.81 173 ALA A C 1
ATOM 1291 O O . ALA A 1 173 ? 19.218 5.906 10.225 1.00 95.81 173 ALA A O 1
ATOM 1292 N N . ILE A 1 174 ? 17.107 6.204 9.544 1.00 96.31 174 ILE A N 1
ATOM 1293 C CA . ILE A 1 174 ? 16.551 5.020 10.206 1.00 96.31 174 ILE A CA 1
ATOM 1294 C C . ILE A 1 174 ? 16.505 3.845 9.230 1.00 96.31 174 ILE A C 1
ATOM 1296 O O . ILE A 1 174 ? 16.256 4.031 8.040 1.00 96.31 174 ILE A O 1
ATOM 1300 N N . HIS A 1 175 ? 16.673 2.629 9.744 1.00 94.56 175 HIS A N 1
ATOM 1301 C CA . HIS A 1 175 ? 16.579 1.416 8.928 1.00 94.56 175 HIS A CA 1
ATOM 1302 C C . HIS A 1 175 ? 15.133 0.945 8.732 1.00 94.56 175 HIS A C 1
ATOM 1304 O O . HIS A 1 175 ? 14.777 0.440 7.662 1.00 94.56 175 HIS A O 1
ATOM 1310 N N . ASN A 1 176 ? 14.288 1.111 9.752 1.00 98.38 176 ASN A N 1
ATOM 1311 C CA . ASN A 1 176 ? 12.887 0.713 9.708 1.00 98.38 176 ASN A CA 1
ATOM 1312 C C . ASN A 1 176 ? 11.995 1.948 9.794 1.00 98.38 176 ASN A C 1
ATOM 1314 O O . ASN A 1 176 ? 12.084 2.729 10.738 1.00 98.38 176 ASN A O 1
ATOM 1318 N N . ILE A 1 177 ? 11.099 2.114 8.824 1.00 98.44 177 ILE A N 1
ATOM 1319 C CA . ILE A 1 177 ? 10.069 3.155 8.863 1.00 98.44 177 ILE A CA 1
ATOM 1320 C C . ILE A 1 177 ? 9.143 2.944 10.069 1.00 98.44 177 ILE A C 1
ATOM 1322 O O . ILE A 1 177 ? 8.684 3.929 10.652 1.00 98.44 177 ILE A O 1
ATOM 1326 N N . ALA A 1 178 ? 8.922 1.692 10.493 1.00 98.75 178 ALA A N 1
ATOM 1327 C CA . ALA A 1 178 ? 8.158 1.369 11.698 1.00 98.75 178 ALA A CA 1
ATOM 1328 C C . ALA A 1 178 ? 8.701 2.065 12.963 1.00 98.75 178 ALA A C 1
ATOM 1330 O O . ALA A 1 178 ? 7.912 2.408 13.845 1.00 98.75 178 ALA A O 1
ATOM 1331 N N . ASP A 1 179 ? 10.003 2.375 13.027 1.00 98.50 179 ASP A N 1
ATOM 1332 C CA . ASP A 1 179 ? 10.616 3.066 14.171 1.00 98.50 179 ASP A CA 1
ATOM 1333 C C . ASP A 1 179 ? 10.091 4.505 14.335 1.00 98.50 179 ASP A C 1
ATOM 1335 O O . ASP A 1 179 ? 10.144 5.063 15.429 1.00 98.50 179 ASP A O 1
ATOM 1339 N N . ARG A 1 180 ? 9.506 5.113 13.288 1.00 98.44 180 ARG A N 1
ATOM 1340 C CA . ARG A 1 180 ? 8.861 6.438 13.394 1.00 98.44 180 ARG A CA 1
ATOM 1341 C C . ARG A 1 180 ? 7.596 6.412 14.250 1.00 98.44 180 ARG A C 1
ATOM 1343 O O . ARG A 1 180 ? 7.199 7.455 14.759 1.00 98.44 180 ARG A O 1
ATOM 1350 N N . ALA A 1 181 ? 6.958 5.252 14.410 1.00 98.69 181 ALA A N 1
ATOM 1351 C CA . ALA A 1 181 ? 5.666 5.124 15.083 1.00 98.69 181 ALA A CA 1
ATOM 1352 C C . ALA A 1 181 ? 5.698 5.614 16.539 1.00 98.69 181 ALA A C 1
ATOM 1354 O O . ALA A 1 181 ? 4.757 6.269 16.998 1.00 98.69 181 ALA A O 1
ATOM 1355 N N . VAL A 1 182 ? 6.812 5.355 17.241 1.00 98.25 182 VAL A N 1
ATOM 1356 C CA . VAL A 1 182 ? 6.984 5.724 18.654 1.00 98.25 182 VAL A CA 1
ATOM 1357 C C . VAL A 1 182 ? 6.894 7.236 18.867 1.00 98.25 182 VAL A C 1
ATOM 1359 O O . VAL A 1 182 ? 6.336 7.674 19.870 1.00 98.25 182 VAL A O 1
ATOM 1362 N N . ALA A 1 183 ? 7.348 8.037 17.896 1.00 98.25 183 ALA A N 1
ATOM 1363 C CA . ALA A 1 183 ? 7.290 9.496 17.961 1.00 98.25 183 ALA A CA 1
ATOM 1364 C C . ALA A 1 183 ? 5.849 10.037 17.956 1.00 98.25 183 ALA A C 1
ATOM 1366 O O . ALA A 1 183 ? 5.613 11.145 18.429 1.00 98.25 183 ALA A O 1
ATOM 1367 N N . TYR A 1 184 ? 4.885 9.250 17.466 1.00 98.56 184 TYR A N 1
ATOM 1368 C CA . TYR A 1 184 ? 3.461 9.598 17.460 1.00 98.56 184 TYR A CA 1
ATOM 1369 C C . TYR A 1 184 ? 2.662 8.850 18.529 1.00 98.56 184 TYR A C 1
ATOM 1371 O O . TYR A 1 184 ? 1.437 8.932 18.532 1.00 98.56 184 TYR A O 1
ATOM 1379 N N . GLY A 1 185 ? 3.307 8.066 19.398 1.00 98.38 185 GLY A N 1
ATOM 1380 C CA . GLY A 1 185 ? 2.607 7.272 20.409 1.00 98.38 185 GLY A CA 1
ATOM 1381 C C . GLY A 1 185 ? 1.692 6.182 19.834 1.00 98.38 185 GLY A C 1
ATOM 1382 O O . GLY A 1 185 ? 0.682 5.855 20.456 1.00 98.38 185 GLY A O 1
ATOM 1383 N N . MET A 1 186 ? 2.020 5.626 18.661 1.00 98.69 186 MET A N 1
ATOM 1384 C CA . MET A 1 186 ? 1.308 4.487 18.062 1.00 98.69 186 MET A CA 1
ATOM 1385 C C . MET A 1 186 ? 2.236 3.270 17.889 1.00 98.69 186 MET A C 1
ATOM 1387 O O . MET A 1 186 ? 3.456 3.436 17.844 1.00 98.69 186 MET A O 1
ATOM 1391 N N . PRO A 1 187 ? 1.701 2.041 17.765 1.00 98.75 187 PRO A N 1
ATOM 1392 C CA . PRO A 1 187 ? 2.512 0.867 17.465 1.00 98.75 187 PRO A CA 1
ATOM 1393 C C . PRO A 1 187 ? 3.139 0.941 16.068 1.00 98.75 187 PRO A C 1
ATOM 1395 O O . PRO A 1 187 ? 2.456 1.243 15.086 1.00 98.75 187 PRO A O 1
ATOM 1398 N N . GLY A 1 188 ? 4.430 0.617 15.997 1.00 98.88 188 GLY A N 1
ATOM 1399 C CA . GLY A 1 188 ? 5.155 0.324 14.764 1.00 98.88 188 GLY A CA 1
ATOM 1400 C C . GLY A 1 188 ? 5.382 -1.178 14.657 1.00 98.88 188 GLY A C 1
ATOM 1401 O O . GLY A 1 188 ? 5.918 -1.780 15.586 1.00 98.88 188 GLY A O 1
ATOM 1402 N N . VAL A 1 189 ? 4.952 -1.795 13.559 1.00 98.88 189 VAL A N 1
ATOM 1403 C CA . VAL A 1 189 ? 5.086 -3.241 13.333 1.00 98.88 189 VAL A CA 1
ATOM 1404 C C . VAL A 1 189 ? 5.686 -3.510 11.963 1.00 98.88 189 VAL A C 1
ATOM 1406 O O . VAL A 1 189 ? 5.423 -2.779 11.013 1.00 98.88 189 VAL A O 1
ATOM 1409 N N . ILE A 1 190 ? 6.483 -4.570 11.858 1.00 98.88 190 ILE A N 1
ATOM 1410 C CA . ILE A 1 190 ? 7.126 -4.978 10.608 1.00 98.88 190 ILE A CA 1
ATOM 1411 C C . ILE A 1 190 ? 6.540 -6.318 10.171 1.00 98.88 190 ILE A C 1
ATOM 1413 O O . ILE A 1 190 ? 6.380 -7.225 10.990 1.00 98.88 190 ILE A O 1
ATOM 1417 N N . ALA A 1 191 ? 6.240 -6.438 8.882 1.00 98.81 191 ALA A N 1
ATOM 1418 C CA . ALA A 1 191 ? 5.907 -7.694 8.227 1.00 98.81 191 ALA A CA 1
ATOM 1419 C C . ALA A 1 191 ? 6.944 -8.009 7.143 1.00 98.81 191 ALA A C 1
ATOM 1421 O O . ALA A 1 191 ? 7.495 -7.102 6.508 1.00 98.81 191 ALA A O 1
ATOM 1422 N N . ASP A 1 192 ? 7.170 -9.299 6.900 1.00 98.75 192 ASP A N 1
ATOM 1423 C CA . ASP A 1 192 ? 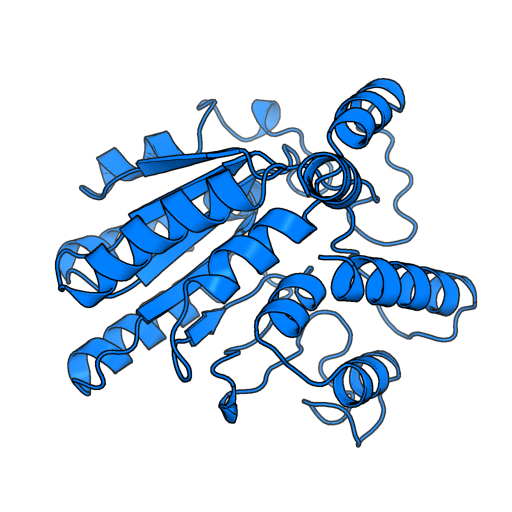7.835 -9.729 5.671 1.00 98.75 192 ASP A CA 1
ATOM 1424 C C . ASP A 1 192 ? 6.846 -9.525 4.519 1.00 98.75 192 ASP A C 1
ATOM 1426 O O . ASP A 1 192 ? 5.871 -10.262 4.385 1.00 98.75 192 ASP A O 1
ATOM 1430 N N . GLY A 1 193 ? 7.071 -8.488 3.713 1.00 98.69 193 GLY A N 1
ATOM 1431 C CA . GLY A 1 193 ? 6.213 -8.124 2.589 1.00 98.69 193 GLY A CA 1
ATOM 1432 C C . GLY A 1 193 ? 6.281 -9.105 1.418 1.00 98.69 193 GLY A C 1
ATOM 1433 O O . GLY A 1 193 ? 5.509 -8.956 0.474 1.00 98.69 193 GLY A O 1
ATOM 1434 N N . MET A 1 194 ? 7.169 -10.103 1.480 1.00 98.56 194 MET A N 1
ATOM 1435 C CA . MET A 1 194 ? 7.268 -11.201 0.517 1.00 98.56 194 MET A CA 1
ATOM 1436 C C . MET A 1 194 ? 6.541 -12.473 0.993 1.00 98.56 194 MET A C 1
ATOM 1438 O O . MET A 1 194 ? 6.474 -13.454 0.254 1.00 98.56 194 MET A O 1
ATOM 1442 N N . ASP A 1 195 ? 5.959 -12.463 2.198 1.00 98.62 195 ASP A N 1
ATOM 1443 C CA . ASP A 1 195 ? 5.150 -13.552 2.752 1.00 98.62 195 ASP A CA 1
ATOM 1444 C C . ASP A 1 195 ? 3.721 -13.067 3.041 1.00 98.62 195 ASP A C 1
ATOM 1446 O O . ASP A 1 195 ? 3.450 -12.319 3.982 1.00 98.62 195 ASP A O 1
ATOM 1450 N N . VAL A 1 196 ? 2.764 -13.545 2.243 1.00 98.69 196 VAL A N 1
ATOM 1451 C CA . VAL A 1 196 ? 1.351 -13.163 2.371 1.00 98.69 196 VAL A CA 1
ATOM 1452 C C . VAL A 1 196 ? 0.738 -13.552 3.723 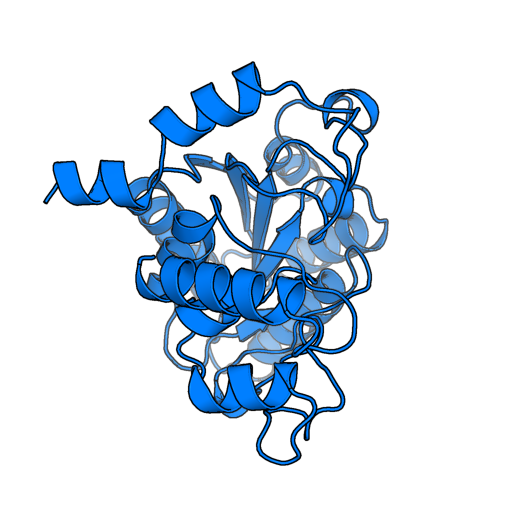1.00 98.69 196 VAL A C 1
ATOM 1454 O O . VAL A 1 196 ? -0.159 -12.852 4.195 1.00 98.69 196 VAL A O 1
ATOM 1457 N N . ILE A 1 197 ? 1.210 -14.627 4.366 1.00 98.56 197 ILE A N 1
ATOM 1458 C CA . ILE A 1 197 ? 0.720 -15.061 5.682 1.00 98.56 197 ILE A CA 1
ATOM 1459 C C . ILE A 1 197 ? 1.232 -14.099 6.756 1.00 98.56 197 ILE A C 1
ATOM 1461 O O . ILE A 1 197 ? 0.455 -13.662 7.610 1.00 98.56 197 ILE A O 1
ATOM 1465 N N . SER A 1 198 ? 2.515 -13.726 6.687 1.00 98.75 198 SER A N 1
ATOM 1466 C CA . SER A 1 198 ? 3.124 -12.706 7.551 1.00 98.75 198 SER A CA 1
ATOM 1467 C C . SER A 1 198 ? 2.372 -11.377 7.451 1.00 98.75 198 SER A C 1
ATOM 1469 O O . SER A 1 198 ? 1.865 -10.875 8.460 1.00 98.75 198 SER A O 1
ATOM 1471 N N . VAL A 1 199 ? 2.184 -10.865 6.227 1.00 98.88 199 VAL A N 1
ATOM 1472 C CA . VAL A 1 199 ? 1.418 -9.636 5.967 1.00 98.88 199 VAL A CA 1
ATOM 1473 C C . VAL A 1 199 ? 0.003 -9.738 6.529 1.00 98.88 199 VAL A C 1
ATOM 1475 O O . VAL A 1 199 ? -0.424 -8.851 7.266 1.00 98.88 199 VAL A O 1
ATOM 1478 N N . TYR A 1 200 ? -0.729 -10.810 6.210 1.00 98.88 200 TYR A N 1
ATOM 1479 C CA . TYR A 1 200 ? -2.111 -10.987 6.655 1.00 98.88 200 TYR A CA 1
ATOM 1480 C C . TYR A 1 200 ? -2.228 -10.987 8.182 1.00 98.88 200 TYR A C 1
ATOM 1482 O O . TYR A 1 200 ? -3.083 -10.298 8.735 1.00 98.88 200 TYR A O 1
ATOM 1490 N N . ASN A 1 201 ? -1.358 -11.722 8.876 1.00 98.88 201 ASN A N 1
ATOM 1491 C CA . ASN A 1 201 ? -1.406 -11.833 10.332 1.00 98.88 201 ASN A CA 1
ATOM 1492 C C . ASN A 1 201 ? -1.108 -10.499 11.026 1.00 98.88 201 ASN A C 1
ATOM 1494 O O . ASN A 1 201 ? -1.772 -10.154 12.007 1.00 98.88 201 ASN A O 1
ATOM 1498 N N . VAL A 1 202 ? -0.124 -9.742 10.530 1.00 98.88 202 VAL A N 1
ATOM 1499 C CA . VAL A 1 202 ? 0.216 -8.420 11.077 1.00 98.88 202 VAL A CA 1
ATOM 1500 C C . VAL A 1 202 ? -0.891 -7.410 10.763 1.00 98.88 202 VAL A C 1
ATOM 1502 O O . VAL A 1 202 ? -1.349 -6.703 11.664 1.00 98.88 202 VAL A O 1
ATOM 1505 N N . ALA A 1 203 ? -1.379 -7.388 9.520 1.00 98.88 203 ALA A N 1
ATOM 1506 C CA . ALA A 1 203 ? -2.452 -6.496 9.093 1.00 98.88 203 ALA A CA 1
ATOM 1507 C C . ALA A 1 203 ? -3.756 -6.759 9.852 1.00 98.88 203 ALA A C 1
ATOM 1509 O O . ALA A 1 203 ? -4.377 -5.811 10.322 1.00 98.88 203 ALA A O 1
ATOM 1510 N N . ARG A 1 204 ? -4.143 -8.028 10.041 1.00 98.88 204 ARG A N 1
ATOM 1511 C CA . ARG A 1 204 ? -5.344 -8.411 10.798 1.00 98.88 204 ARG A CA 1
ATOM 1512 C C . ARG A 1 204 ? -5.311 -7.843 12.214 1.00 98.88 204 ARG A C 1
ATOM 1514 O O . ARG A 1 204 ? -6.248 -7.160 12.602 1.00 98.88 204 ARG A O 1
ATOM 1521 N N . LYS A 1 205 ? -4.202 -8.022 12.940 1.00 98.88 205 LYS A N 1
ATOM 1522 C CA . LYS A 1 205 ? -4.038 -7.468 14.297 1.00 98.88 205 LYS A CA 1
ATOM 1523 C C . LYS A 1 205 ? -4.130 -5.939 14.318 1.00 98.88 205 LYS A C 1
ATOM 1525 O O . LYS A 1 205 ? -4.776 -5.380 15.200 1.00 98.88 205 LYS A O 1
ATOM 1530 N N . ALA A 1 206 ? -3.500 -5.265 13.355 1.00 98.94 206 ALA A N 1
ATOM 1531 C CA . ALA A 1 206 ? -3.545 -3.807 13.243 1.00 98.94 206 ALA A CA 1
ATOM 1532 C C . ALA A 1 206 ? -4.962 -3.289 12.923 1.00 98.94 206 ALA A C 1
ATOM 1534 O O . ALA A 1 206 ? -5.415 -2.310 13.512 1.00 98.94 206 ALA A O 1
ATOM 1535 N N . ILE A 1 207 ? -5.678 -3.968 12.023 1.00 98.88 207 ILE A N 1
ATOM 1536 C CA . ILE A 1 207 ? -7.057 -3.640 11.639 1.00 98.88 207 ILE A CA 1
ATOM 1537 C C . ILE A 1 207 ? -8.018 -3.894 12.803 1.00 98.88 207 ILE A C 1
ATOM 1539 O O . ILE A 1 207 ? -8.874 -3.053 13.066 1.00 98.88 207 ILE A O 1
ATOM 1543 N N . ASP A 1 208 ? -7.869 -5.006 13.524 1.00 98.81 208 ASP A N 1
ATOM 1544 C CA . ASP A 1 208 ? -8.701 -5.322 14.689 1.00 98.81 208 ASP A CA 1
ATOM 1545 C C . ASP A 1 208 ? -8.508 -4.279 15.799 1.00 98.81 208 ASP A C 1
ATOM 1547 O O . ASP A 1 208 ? -9.492 -3.797 16.357 1.00 98.81 208 ASP A O 1
ATOM 1551 N N . ARG A 1 209 ? -7.261 -3.843 16.040 1.00 98.69 209 ARG A N 1
ATOM 1552 C CA . ARG A 1 209 ? -6.928 -2.737 16.955 1.00 98.69 209 ARG A CA 1
ATOM 1553 C C . ARG A 1 209 ? -7.574 -1.412 16.534 1.00 98.69 209 ARG A C 1
ATOM 1555 O O . ARG A 1 209 ? -8.156 -0.700 17.352 1.00 98.69 209 ARG A O 1
ATOM 1562 N N . ALA A 1 210 ? -7.462 -1.060 15.255 1.00 98.75 210 ALA A N 1
ATOM 1563 C CA . ALA A 1 210 ? -8.074 0.153 14.726 1.00 98.75 210 ALA A CA 1
ATOM 1564 C C . ALA A 1 210 ? -9.602 0.110 14.901 1.00 98.75 210 ALA A C 1
ATOM 1566 O O . ALA A 1 210 ? -10.212 1.096 15.319 1.00 98.75 210 ALA A O 1
ATOM 1567 N N . ARG A 1 211 ? -10.216 -1.053 14.648 1.00 98.38 211 ARG A N 1
ATOM 1568 C CA . ARG A 1 211 ? -11.663 -1.260 14.778 1.00 98.38 211 ARG A CA 1
ATOM 1569 C C . ARG A 1 211 ? -12.145 -1.263 16.227 1.00 98.38 211 ARG A C 1
ATOM 1571 O O . ARG A 1 211 ? -13.234 -0.767 16.490 1.00 98.38 211 ARG A O 1
ATOM 1578 N N . SER A 1 212 ? -11.348 -1.769 17.170 1.00 98.12 212 SER A N 1
ATOM 1579 C CA . SER A 1 212 ? -11.672 -1.741 18.606 1.00 98.12 212 SER A CA 1
ATOM 1580 C C . SER A 1 212 ? -11.559 -0.342 19.230 1.00 98.12 212 SER A C 1
ATOM 1582 O O . SER A 1 212 ? -11.853 -0.172 20.413 1.00 98.12 212 SER A O 1
ATOM 1584 N N . GLY A 1 213 ? -11.167 0.678 18.453 1.00 98.06 213 GLY A N 1
ATOM 1585 C CA . GLY A 1 213 ? -11.017 2.055 18.930 1.00 98.06 213 GLY A CA 1
ATOM 1586 C C . GLY A 1 213 ? -9.722 2.290 19.708 1.00 98.06 213 GLY A C 1
ATOM 1587 O O . GLY A 1 213 ? -9.572 3.301 20.396 1.00 98.06 213 GLY A O 1
ATOM 1588 N N . GLU A 1 214 ? -8.761 1.374 19.600 1.00 98.56 214 GLU A N 1
ATOM 1589 C CA . GLU A 1 214 ? -7.458 1.489 20.253 1.00 98.56 214 GLU A CA 1
ATOM 1590 C C . GLU A 1 214 ? -6.460 2.356 19.461 1.00 98.56 214 GLU A C 1
ATOM 1592 O O . GLU A 1 214 ? -5.318 2.558 19.888 1.00 98.56 214 GLU A O 1
ATOM 1597 N N . GLY A 1 215 ? -6.908 2.918 18.338 1.00 98.56 215 GLY A N 1
ATOM 1598 C CA . GLY A 1 215 ? -6.183 3.901 17.547 1.00 98.56 215 GLY A CA 1
ATOM 1599 C C . GLY A 1 215 ? -5.325 3.305 16.432 1.00 98.56 215 GLY A C 1
ATOM 1600 O O . GLY A 1 215 ? -5.446 2.120 16.108 1.00 98.56 215 GLY A O 1
ATOM 1601 N N . PRO A 1 216 ? -4.475 4.139 15.814 1.00 98.88 216 PRO A N 1
ATOM 1602 C CA . PRO A 1 216 ? -3.789 3.782 14.586 1.00 98.88 216 PRO A CA 1
ATOM 1603 C C . PRO A 1 216 ? -2.631 2.805 14.792 1.00 98.88 216 PRO A C 1
ATOM 1605 O O . PRO A 1 216 ? -2.179 2.554 15.909 1.00 98.88 216 PRO A O 1
ATOM 1608 N N . THR A 1 217 ? -2.125 2.262 13.686 1.00 98.94 217 THR A N 1
ATOM 1609 C CA . THR A 1 217 ? -0.888 1.466 13.632 1.00 98.94 217 THR A CA 1
ATOM 1610 C C . THR A 1 217 ? -0.091 1.831 12.383 1.00 98.94 217 THR A C 1
ATOM 1612 O O . THR A 1 217 ? -0.678 2.020 11.315 1.00 98.94 217 THR A O 1
ATOM 1615 N N . LEU A 1 218 ? 1.236 1.900 12.510 1.00 98.94 218 LEU A N 1
ATOM 1616 C CA . LEU A 1 218 ? 2.166 1.979 11.386 1.00 98.94 218 LEU A CA 1
ATOM 1617 C C . LEU A 1 218 ? 2.722 0.577 11.097 1.00 98.94 218 LEU A C 1
ATOM 1619 O O . LEU A 1 218 ? 3.476 0.024 11.894 1.00 98.94 218 LEU A O 1
ATOM 1623 N N . LEU A 1 219 ? 2.335 0.002 9.963 1.00 98.94 219 LEU A N 1
ATOM 1624 C CA . LEU A 1 219 ? 2.795 -1.292 9.470 1.00 98.94 219 LEU A CA 1
ATOM 1625 C C . LEU A 1 219 ? 3.811 -1.059 8.350 1.00 98.94 219 LEU A C 1
ATOM 1627 O O . LEU A 1 219 ? 3.481 -0.465 7.331 1.00 98.94 219 LEU A O 1
ATOM 1631 N N . GLU A 1 220 ? 5.036 -1.542 8.516 1.00 98.94 220 GLU A N 1
ATOM 1632 C CA . GLU A 1 220 ? 6.051 -1.572 7.465 1.00 98.94 220 GLU A CA 1
ATOM 1633 C C . GLU A 1 220 ? 6.154 -2.975 6.863 1.00 98.94 220 GLU A C 1
ATOM 1635 O O . GL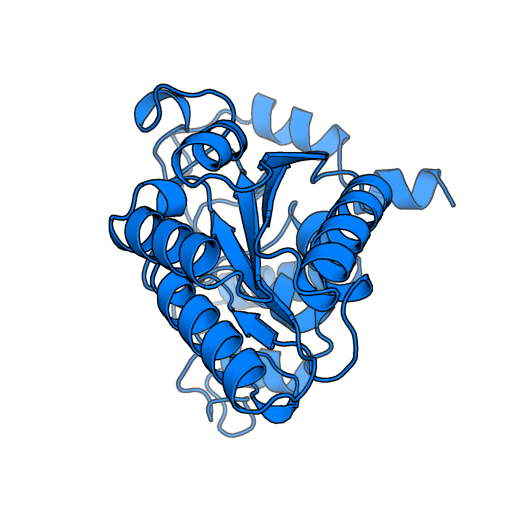U A 1 220 ? 6.596 -3.918 7.517 1.00 98.94 220 GLU A O 1
ATOM 1640 N N . ALA A 1 221 ? 5.748 -3.117 5.606 1.00 98.88 221 ALA A N 1
ATOM 1641 C CA . ALA A 1 221 ? 5.948 -4.329 4.832 1.00 98.88 221 ALA A CA 1
ATOM 1642 C C . ALA A 1 221 ? 7.272 -4.214 4.069 1.00 98.88 221 ALA A C 1
ATOM 1644 O O . ALA A 1 221 ? 7.406 -3.390 3.163 1.00 98.88 221 ALA A O 1
ATOM 1645 N N . LYS A 1 222 ? 8.259 -5.037 4.440 1.00 98.69 222 LYS A N 1
ATOM 1646 C CA . LYS A 1 222 ? 9.547 -5.108 3.736 1.00 98.69 222 LYS A CA 1
ATOM 1647 C C . LYS A 1 222 ? 9.354 -5.897 2.444 1.00 98.69 222 LYS A C 1
ATOM 1649 O O . LYS A 1 222 ? 9.192 -7.112 2.489 1.00 98.69 222 LYS A O 1
ATOM 1654 N N . THR A 1 223 ? 9.327 -5.215 1.310 1.00 98.44 223 THR A N 1
ATOM 1655 C CA . THR A 1 223 ? 9.022 -5.808 0.003 1.00 98.44 223 THR A CA 1
ATOM 1656 C C . THR A 1 223 ? 10.031 -5.335 -1.042 1.00 98.44 223 THR A C 1
ATOM 1658 O O . THR A 1 223 ? 11.064 -4.761 -0.695 1.00 98.44 223 THR A O 1
ATOM 1661 N N . TYR A 1 224 ? 9.787 -5.615 -2.322 1.00 98.00 224 TYR A N 1
ATOM 1662 C CA . TYR A 1 224 ? 10.678 -5.174 -3.382 1.00 98.00 224 TYR A CA 1
ATOM 1663 C C . TYR A 1 224 ? 9.976 -5.020 -4.728 1.00 98.00 224 TYR A C 1
ATOM 1665 O O . TYR A 1 224 ? 9.291 -5.920 -5.209 1.00 98.00 224 TYR A O 1
ATOM 1673 N N . ARG A 1 225 ? 10.233 -3.888 -5.385 1.00 95.88 225 ARG A N 1
ATOM 1674 C CA . ARG A 1 225 ? 9.704 -3.568 -6.711 1.00 95.88 225 ARG A CA 1
ATOM 1675 C C . ARG A 1 225 ? 10.598 -4.175 -7.791 1.00 95.88 225 ARG A C 1
ATOM 1677 O O . ARG A 1 225 ? 11.700 -3.684 -8.051 1.00 95.88 225 ARG A O 1
ATOM 1684 N N . TYR A 1 226 ? 10.124 -5.207 -8.485 1.00 96.81 226 TYR A N 1
ATOM 1685 C CA . TYR A 1 226 ? 10.945 -5.914 -9.481 1.00 96.81 226 TYR A CA 1
ATOM 1686 C C . TYR A 1 226 ? 11.182 -5.092 -10.746 1.00 96.81 226 TYR A C 1
ATOM 1688 O O . TYR A 1 226 ? 12.246 -5.178 -11.361 1.00 96.81 226 TYR A O 1
ATOM 1696 N N . ARG A 1 227 ? 10.206 -4.273 -11.135 1.00 95.44 227 ARG A N 1
ATOM 1697 C CA . ARG A 1 227 ? 10.287 -3.382 -12.302 1.00 95.44 227 ARG A CA 1
ATOM 1698 C C . ARG A 1 227 ? 10.914 -2.032 -11.926 1.00 95.44 227 ARG A C 1
ATOM 1700 O O . ARG A 1 227 ? 11.134 -1.746 -10.746 1.00 95.44 227 ARG A O 1
ATOM 1707 N N . GLY A 1 228 ? 11.251 -1.222 -12.929 1.00 94.81 228 GLY A N 1
ATOM 1708 C CA . GLY A 1 228 ? 11.685 0.162 -12.709 1.00 94.81 228 GLY A CA 1
ATOM 1709 C C . GLY A 1 228 ? 10.602 0.999 -12.019 1.00 94.81 228 GLY A C 1
ATOM 1710 O O . GLY A 1 228 ? 9.511 0.499 -11.732 1.00 94.81 228 GLY A O 1
ATOM 1711 N N . HIS A 1 229 ? 10.894 2.264 -11.709 1.00 96.31 229 HIS A N 1
ATOM 1712 C CA . HIS A 1 229 ? 9.908 3.133 -11.058 1.00 96.31 229 HIS A CA 1
ATOM 1713 C C . HIS A 1 229 ? 8.614 3.206 -11.872 1.00 96.31 229 HIS A C 1
ATOM 1715 O O . HIS A 1 229 ? 7.529 2.945 -11.337 1.00 96.31 229 HIS A O 1
ATOM 1721 N N . TRP A 1 230 ? 8.791 3.421 -13.171 1.00 95.62 230 TRP A N 1
ATOM 1722 C CA . TRP A 1 230 ? 7.804 3.35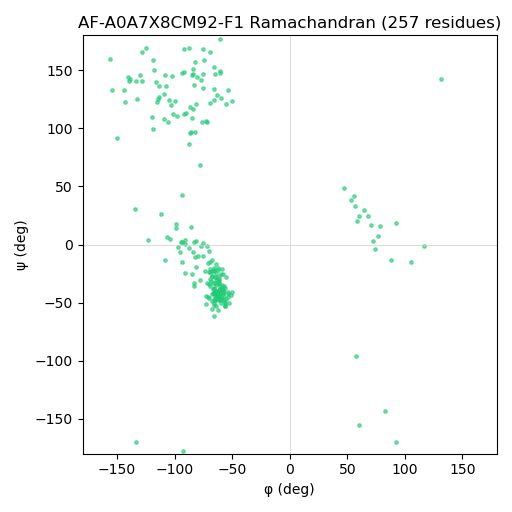0 -14.234 1.00 95.62 230 TRP A CA 1
ATOM 1723 C C . TRP A 1 230 ? 8.324 2.445 -15.362 1.00 95.62 230 TRP A C 1
ATOM 1725 O O . TRP A 1 230 ? 9.506 2.083 -15.418 1.00 95.62 230 TRP A O 1
ATOM 1735 N N . GLU A 1 231 ? 7.433 2.052 -16.263 1.00 96.12 231 GLU A N 1
ATOM 1736 C CA . GLU A 1 231 ? 7.757 1.167 -17.381 1.00 96.12 231 GLU A CA 1
ATOM 1737 C C . GLU A 1 231 ? 8.590 1.864 -18.466 1.00 96.12 231 GLU A C 1
ATOM 1739 O O . GLU A 1 2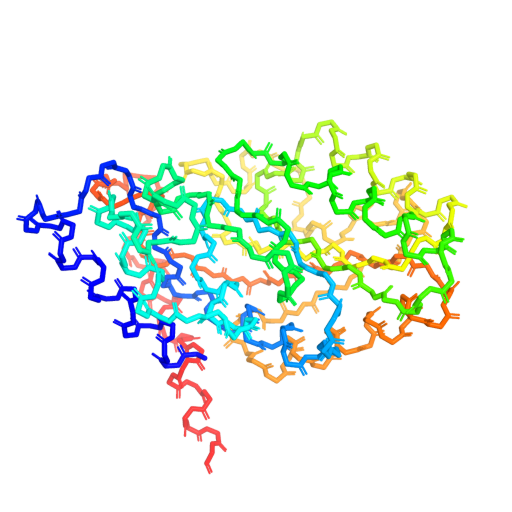31 ? 8.083 2.679 -19.229 1.00 96.12 231 GLU A O 1
ATOM 1744 N N . GLY A 1 232 ? 9.881 1.523 -18.531 1.00 93.12 232 GLY A N 1
ATOM 1745 C CA . GLY A 1 232 ? 10.886 2.149 -19.404 1.00 93.12 232 GLY A CA 1
ATOM 1746 C C . GLY A 1 232 ? 12.015 2.862 -18.648 1.00 93.12 232 GLY A C 1
ATOM 1747 O O . GLY A 1 232 ? 12.952 3.354 -19.273 1.00 93.12 232 GLY A O 1
ATOM 1748 N N . ASP A 1 233 ? 11.971 2.869 -17.313 1.00 95.06 233 ASP A N 1
ATOM 1749 C CA . ASP A 1 233 ? 13.060 3.364 -16.470 1.00 95.06 233 ASP A CA 1
ATOM 1750 C C . ASP A 1 233 ? 14.372 2.569 -16.715 1.00 95.06 233 ASP A C 1
ATOM 1752 O O . ASP A 1 233 ? 14.365 1.330 -16.607 1.00 95.06 233 ASP A O 1
ATOM 1756 N N . PRO A 1 234 ? 15.501 3.248 -17.023 1.00 92.25 234 PRO A N 1
ATOM 1757 C CA . PRO A 1 234 ? 16.793 2.618 -17.313 1.00 92.25 234 PRO A CA 1
ATOM 1758 C C . PRO A 1 234 ? 17.492 1.996 -16.092 1.00 92.25 234 PRO A C 1
ATOM 1760 O O . PRO A 1 234 ? 18.405 1.190 -16.268 1.00 92.25 234 PRO A O 1
ATOM 1763 N N . GLN A 1 235 ? 17.074 2.339 -14.868 1.00 92.94 235 GLN A N 1
ATOM 1764 C CA . GLN A 1 235 ? 17.516 1.718 -13.610 1.00 92.94 235 GLN A CA 1
ATOM 1765 C C . GLN A 1 235 ? 19.042 1.711 -13.331 1.00 92.94 235 GLN A C 1
ATOM 1767 O O . GLN A 1 235 ? 19.547 0.713 -12.812 1.00 92.94 235 GLN A O 1
ATOM 1772 N N . PRO A 1 236 ? 19.813 2.788 -13.596 1.00 94.19 236 PRO A N 1
ATOM 1773 C CA . PRO A 1 236 ? 21.256 2.806 -13.308 1.00 94.19 236 PRO A CA 1
ATOM 1774 C C . PRO A 1 236 ? 21.588 2.772 -11.802 1.00 94.19 236 PRO A C 1
ATOM 1776 O O . PRO A 1 236 ? 22.735 2.558 -11.426 1.00 94.19 236 PRO A O 1
ATOM 1779 N N . TYR A 1 237 ? 20.591 2.996 -10.946 1.00 93.38 237 TYR A N 1
ATOM 1780 C CA . TYR A 1 237 ? 20.708 3.160 -9.495 1.00 93.38 237 TYR A CA 1
ATOM 1781 C C . TYR A 1 237 ? 20.567 1.849 -8.700 1.00 93.38 237 TYR A C 1
ATOM 1783 O O . TYR A 1 237 ? 20.614 1.865 -7.472 1.00 93.38 237 TYR A O 1
ATOM 1791 N N . ARG A 1 238 ? 20.363 0.708 -9.372 1.00 93.12 238 ARG A N 1
ATOM 1792 C CA . ARG A 1 238 ? 20.170 -0.596 -8.721 1.00 93.12 238 ARG A CA 1
ATOM 1793 C C . ARG A 1 238 ? 20.869 -1.716 -9.473 1.00 93.12 238 ARG A C 1
ATOM 1795 O O . ARG A 1 238 ? 20.917 -1.716 -10.703 1.00 93.12 238 ARG A O 1
ATOM 1802 N N . SER A 1 239 ? 21.400 -2.695 -8.744 1.00 93.81 239 SER A N 1
ATOM 1803 C CA . SER A 1 239 ? 22.107 -3.807 -9.372 1.00 93.81 239 SER A CA 1
ATOM 1804 C C . SER A 1 239 ? 21.135 -4.899 -9.834 1.00 93.81 239 SER A C 1
ATOM 1806 O O . SER A 1 239 ? 20.119 -5.183 -9.197 1.00 93.81 239 SER A O 1
ATOM 1808 N N . LYS A 1 240 ? 21.466 -5.567 -10.946 1.00 93.81 240 LYS A N 1
ATOM 1809 C CA . LYS A 1 240 ? 20.714 -6.750 -11.399 1.00 93.81 240 LYS A CA 1
ATOM 1810 C C . LYS A 1 240 ? 20.780 -7.887 -10.376 1.00 93.81 240 LYS A C 1
ATOM 1812 O O . LYS A 1 240 ? 19.814 -8.626 -10.244 1.00 93.81 240 LYS A O 1
ATOM 1817 N N . ALA A 1 241 ? 21.899 -8.016 -9.662 1.00 95.44 241 ALA A N 1
ATOM 1818 C CA . ALA A 1 241 ? 22.091 -9.054 -8.655 1.00 95.44 241 ALA A CA 1
ATOM 1819 C C . ALA A 1 241 ? 21.108 -8.899 -7.485 1.00 95.44 241 ALA A C 1
ATOM 1821 O O . ALA A 1 241 ? 20.495 -9.888 -7.090 1.00 95.44 241 ALA A O 1
ATOM 1822 N N . ASP A 1 242 ? 20.891 -7.670 -7.004 1.00 92.38 242 ASP A N 1
ATOM 1823 C CA . ASP A 1 242 ? 19.933 -7.401 -5.924 1.00 92.38 242 ASP A CA 1
ATOM 1824 C C . ASP A 1 242 ? 18.510 -7.775 -6.348 1.00 92.38 242 ASP A C 1
ATOM 1826 O O . ASP A 1 242 ? 17.794 -8.450 -5.610 1.00 92.38 242 ASP A O 1
ATOM 1830 N N . ILE A 1 243 ? 18.111 -7.405 -7.570 1.00 95.88 243 ILE A N 1
ATOM 1831 C CA . ILE A 1 243 ? 16.787 -7.745 -8.111 1.00 95.88 243 ILE A CA 1
ATOM 1832 C C . ILE A 1 243 ? 16.600 -9.266 -8.179 1.00 95.88 243 ILE A C 1
ATOM 1834 O O . ILE A 1 243 ? 15.552 -9.774 -7.779 1.00 95.88 243 ILE A O 1
ATOM 1838 N N . GLU A 1 244 ? 17.594 -10.003 -8.679 1.00 97.00 244 GLU A N 1
ATOM 1839 C CA . GLU A 1 244 ? 17.513 -11.465 -8.767 1.00 97.00 244 GLU A CA 1
ATOM 1840 C C . GLU A 1 244 ? 17.485 -12.133 -7.386 1.00 97.00 244 GLU A C 1
ATOM 1842 O O . GLU A 1 244 ? 16.784 -13.128 -7.206 1.00 97.00 244 GLU A O 1
ATOM 1847 N N . GLU A 1 245 ? 18.166 -11.572 -6.384 1.00 97.06 245 GLU A N 1
ATOM 1848 C CA . GLU A 1 245 ? 18.074 -12.059 -5.005 1.00 97.06 245 GLU A CA 1
ATOM 1849 C C . GLU A 1 245 ? 16.659 -11.885 -4.437 1.00 97.06 245 GLU A C 1
ATOM 1851 O O . GLU A 1 245 ? 16.109 -12.806 -3.830 1.00 97.06 245 GLU A O 1
ATOM 1856 N N . TRP A 1 246 ? 16.014 -10.748 -4.702 1.00 97.31 246 TRP A N 1
ATOM 1857 C CA . TRP A 1 246 ? 14.623 -10.522 -4.305 1.00 97.31 246 TRP A CA 1
ATOM 1858 C C . TRP A 1 246 ? 13.620 -11.396 -5.061 1.00 97.31 246 TRP A C 1
ATOM 1860 O O . TRP A 1 246 ? 12.613 -11.804 -4.479 1.00 97.31 246 TRP A O 1
ATOM 1870 N N . LYS A 1 247 ? 13.890 -11.750 -6.321 1.00 97.56 247 LYS A N 1
ATOM 1871 C CA . LYS A 1 247 ? 13.060 -12.698 -7.086 1.00 97.56 247 LYS A CA 1
ATOM 1872 C C . LYS A 1 247 ? 13.114 -14.124 -6.549 1.00 97.56 247 LYS A C 1
ATOM 1874 O O . LYS A 1 247 ? 12.133 -14.852 -6.673 1.00 97.56 247 LYS A O 1
ATOM 1879 N N . LYS A 1 248 ? 14.207 -14.536 -5.895 1.00 97.31 248 LYS A N 1
ATOM 1880 C CA . LYS A 1 248 ? 14.244 -15.829 -5.178 1.00 97.31 248 LYS A CA 1
ATOM 1881 C C . LYS A 1 248 ? 13.228 -15.885 -4.035 1.00 97.31 248 LYS A C 1
ATOM 1883 O O . LYS A 1 248 ? 12.870 -16.977 -3.600 1.00 97.31 248 LYS A O 1
ATOM 1888 N N . LYS A 1 249 ? 12.766 -14.721 -3.569 1.00 97.25 249 LYS A N 1
ATOM 1889 C CA . LYS A 1 249 ? 11.746 -14.561 -2.533 1.00 97.25 249 LYS A CA 1
ATOM 1890 C C . LYS A 1 249 ? 10.351 -14.279 -3.106 1.00 97.25 249 LYS A C 1
ATOM 1892 O O . LYS A 1 249 ? 9.516 -13.783 -2.364 1.00 97.25 249 LYS A O 1
ATOM 1897 N N . ASP A 1 250 ? 10.092 -14.545 -4.392 1.00 98.38 250 ASP A N 1
ATOM 1898 C CA . ASP A 1 250 ? 8.806 -14.210 -5.026 1.00 98.38 250 ASP A CA 1
ATOM 1899 C C . ASP A 1 250 ? 7.607 -14.719 -4.198 1.00 98.38 250 ASP A C 1
ATOM 1901 O O . ASP A 1 250 ? 7.517 -15.924 -3.924 1.00 98.38 250 ASP A O 1
ATOM 1905 N N . PRO A 1 251 ? 6.674 -13.823 -3.808 1.00 98.12 251 PRO A N 1
ATOM 1906 C CA . PRO A 1 251 ? 5.589 -14.159 -2.893 1.00 98.12 251 PRO A CA 1
ATOM 1907 C C . PRO A 1 251 ? 4.611 -15.182 -3.475 1.00 98.12 251 PRO A C 1
ATOM 1909 O O . PRO A 1 251 ? 3.987 -15.941 -2.733 1.00 98.12 251 PRO A O 1
ATOM 1912 N N . ILE A 1 252 ? 4.458 -15.221 -4.803 1.00 98.44 252 ILE A N 1
ATOM 1913 C CA . ILE A 1 252 ? 3.587 -16.184 -5.477 1.00 98.44 252 ILE A CA 1
ATOM 1914 C C . ILE A 1 252 ? 4.226 -17.564 -5.418 1.00 98.44 252 ILE A C 1
ATOM 1916 O O . ILE A 1 252 ? 3.574 -18.504 -4.974 1.00 98.44 252 ILE A O 1
ATOM 1920 N N . ILE A 1 253 ? 5.494 -17.674 -5.818 1.00 97.75 253 ILE A N 1
ATOM 1921 C CA . ILE A 1 253 ? 6.203 -18.961 -5.872 1.00 97.75 253 ILE A CA 1
ATOM 1922 C C . ILE A 1 253 ? 6.347 -19.550 -4.467 1.00 97.75 253 ILE A C 1
ATOM 1924 O O . ILE A 1 253 ? 6.125 -20.743 -4.262 1.00 97.75 253 ILE A O 1
ATOM 1928 N N . ASN A 1 254 ? 6.705 -18.722 -3.486 1.00 95.88 254 ASN A N 1
ATOM 1929 C CA . ASN A 1 254 ? 6.868 -19.176 -2.110 1.00 95.88 254 ASN A CA 1
ATOM 1930 C C . ASN A 1 254 ? 5.548 -19.659 -1.509 1.00 95.88 254 ASN A C 1
ATOM 1932 O O . ASN A 1 254 ? 5.517 -20.726 -0.899 1.00 95.88 254 ASN A O 1
ATOM 1936 N N . PHE A 1 255 ? 4.454 -18.926 -1.728 1.00 97.69 255 PHE A N 1
ATOM 1937 C CA . PHE A 1 255 ? 3.149 -19.355 -1.237 1.00 97.69 255 PHE A CA 1
ATOM 1938 C C . PHE A 1 255 ? 2.628 -20.598 -1.972 1.00 97.69 255 PHE A C 1
ATOM 1940 O O . PHE A 1 255 ? 2.035 -21.463 -1.344 1.00 97.69 255 PHE A O 1
ATOM 1947 N N . GLU A 1 256 ? 2.889 -20.746 -3.274 1.00 96.81 256 GLU A N 1
ATOM 1948 C CA . GLU A 1 256 ? 2.563 -21.978 -4.008 1.00 96.81 256 GLU A CA 1
ATOM 1949 C C . GLU A 1 256 ? 3.272 -23.212 -3.457 1.00 96.81 256 GLU A C 1
ATOM 1951 O O . GLU A 1 256 ? 2.668 -24.274 -3.415 1.00 96.81 256 GLU A O 1
ATOM 1956 N N . ARG A 1 257 ? 4.537 -23.085 -3.037 1.00 95.50 257 ARG A N 1
ATOM 1957 C CA . ARG A 1 257 ? 5.287 -24.185 -2.407 1.00 95.50 257 ARG A CA 1
ATOM 1958 C C . ARG A 1 257 ? 4.788 -24.527 -1.006 1.00 95.50 257 ARG A C 1
ATOM 1960 O O . ARG A 1 257 ? 5.080 -25.613 -0.518 1.00 95.50 257 ARG A O 1
ATOM 1967 N N . PHE A 1 258 ? 4.136 -23.576 -0.344 1.00 94.25 258 PHE A N 1
ATOM 1968 C CA . PHE A 1 258 ? 3.558 -23.765 0.980 1.00 94.25 258 PHE A CA 1
ATOM 1969 C C . PHE A 1 258 ? 2.222 -24.529 0.936 1.00 94.25 258 PHE A C 1
ATOM 1971 O O . PHE A 1 258 ? 1.906 -25.219 1.905 1.00 94.25 258 PHE A O 1
ATOM 1978 N N . LEU A 1 259 ? 1.446 -24.388 -0.148 1.00 91.44 259 LEU A N 1
ATOM 1979 C CA . LEU A 1 259 ? 0.167 -25.082 -0.369 1.00 91.44 259 LEU A CA 1
ATOM 1980 C C . LEU A 1 259 ? 0.353 -26.578 -0.655 1.00 91.44 259 LEU A C 1
ATOM 1982 O O . LEU A 1 259 ? -0.523 -27.345 -0.195 1.00 91.44 259 LEU A O 1
#